Protein AF-A0A959NEX1-F1 (afdb_monomer_lite)

Structure (mmCIF, N/CA/C/O backbone):
data_AF-A0A959NEX1-F1
#
_entry.id   AF-A0A959NEX1-F1
#
loop_
_atom_site.group_PDB
_atom_site.id
_atom_site.type_symbol
_atom_site.label_atom_id
_atom_site.label_alt_id
_atom_site.label_comp_id
_atom_site.label_asym_id
_atom_site.label_entity_id
_atom_site.label_seq_id
_atom_site.pdbx_PDB_ins_code
_atom_site.Cartn_x
_atom_site.Cartn_y
_atom_site.Cartn_z
_atom_site.occupancy
_atom_site.B_iso_or_equiv
_atom_site.auth_seq_id
_atom_site.auth_comp_id
_atom_site.auth_asym_id
_atom_site.auth_atom_id
_atom_site.pdbx_PDB_model_num
ATOM 1 N N . GLU A 1 1 ? -18.868 12.722 51.055 1.00 55.66 1 GLU A N 1
ATOM 2 C CA . GLU A 1 1 ? -17.800 11.868 50.500 1.00 55.66 1 GLU A CA 1
ATOM 3 C C . GLU A 1 1 ? -16.482 12.607 50.651 1.00 55.66 1 GLU A C 1
ATOM 5 O O . GLU A 1 1 ? -16.487 13.830 50.540 1.00 55.66 1 GLU A O 1
ATOM 10 N N . SER A 1 2 ? -15.390 11.915 50.984 1.00 73.31 2 SER A N 1
ATOM 11 C CA . SER A 1 2 ? -14.055 12.523 50.929 1.00 73.31 2 SER A CA 1
ATOM 12 C C . SER A 1 2 ? -13.613 12.594 49.467 1.00 73.31 2 SER A C 1
ATOM 14 O O . SER A 1 2 ? -13.790 11.621 48.736 1.00 73.31 2 SER A O 1
ATOM 16 N N . TYR A 1 3 ? -13.018 13.710 49.037 1.00 69.75 3 TYR A N 1
ATOM 17 C CA . TYR A 1 3 ? -12.514 13.888 47.666 1.00 69.75 3 TYR A CA 1
ATOM 18 C C . TYR A 1 3 ? -11.642 12.702 47.207 1.00 69.75 3 TYR A C 1
ATOM 20 O O . TYR A 1 3 ? -11.773 12.233 46.082 1.00 69.75 3 TYR A O 1
ATOM 28 N N . GLY A 1 4 ? -10.835 12.131 48.110 1.00 74.62 4 GLY A N 1
ATOM 29 C CA . GLY A 1 4 ? -9.972 10.989 47.797 1.00 74.62 4 GLY A CA 1
ATOM 30 C C . GLY A 1 4 ? -10.699 9.659 47.542 1.00 74.62 4 GLY A C 1
ATOM 31 O O . GLY A 1 4 ? -10.156 8.797 46.856 1.00 74.62 4 GLY A O 1
ATOM 32 N N . GLU A 1 5 ? -11.911 9.461 48.068 1.00 74.75 5 GLU A N 1
ATOM 33 C CA . GLU A 1 5 ? -12.728 8.275 47.753 1.00 74.75 5 GLU A CA 1
ATOM 34 C C . GLU A 1 5 ? -13.391 8.411 46.381 1.00 74.75 5 GLU A C 1
ATOM 36 O O . GLU A 1 5 ? -13.446 7.444 45.624 1.00 74.75 5 GLU A O 1
ATOM 41 N N . PHE A 1 6 ? -13.819 9.628 46.041 1.00 72.19 6 PHE A N 1
ATOM 42 C CA . PHE A 1 6 ? -14.405 9.952 44.745 1.00 72.19 6 PHE A CA 1
ATOM 43 C C . PHE A 1 6 ? -13.396 9.754 43.603 1.00 72.19 6 PHE A C 1
ATOM 45 O O . PHE A 1 6 ? -13.701 9.064 42.632 1.00 72.19 6 PHE A O 1
ATOM 52 N N . THR A 1 7 ? -12.157 10.242 43.752 1.00 74.31 7 THR A N 1
ATOM 53 C CA . THR A 1 7 ? -11.102 10.043 42.740 1.00 74.31 7 THR A CA 1
ATOM 54 C C . THR A 1 7 ? -10.813 8.559 42.493 1.00 74.31 7 THR A C 1
ATOM 56 O O . THR A 1 7 ? -10.714 8.125 41.351 1.00 74.31 7 THR A O 1
ATOM 59 N N . LYS A 1 8 ? -10.786 7.735 43.551 1.00 79.88 8 LYS A N 1
ATOM 60 C CA . LYS A 1 8 ? -10.562 6.283 43.426 1.00 79.88 8 LYS A CA 1
ATOM 61 C C . LYS A 1 8 ? -11.661 5.546 42.662 1.00 79.88 8 LYS A C 1
ATOM 63 O O . LYS A 1 8 ? -11.395 4.452 42.164 1.00 79.88 8 LYS A O 1
ATOM 68 N N . LEU A 1 9 ? -12.885 6.076 42.643 1.00 76.50 9 LEU A N 1
ATOM 69 C CA . LEU A 1 9 ? -14.003 5.511 41.885 1.00 76.50 9 LEU A CA 1
ATOM 70 C C . LEU A 1 9 ? -13.955 5.929 40.414 1.00 76.50 9 LEU A C 1
ATOM 72 O O . LEU A 1 9 ? -14.324 5.129 39.557 1.00 76.50 9 LEU A O 1
ATOM 76 N N . ILE A 1 10 ? -13.472 7.137 40.123 1.00 77.50 10 ILE A N 1
ATOM 77 C CA . ILE A 1 10 ? -13.267 7.616 38.749 1.00 77.50 10 ILE A CA 1
ATOM 78 C C . ILE A 1 10 ? -12.149 6.834 38.055 1.00 77.50 10 ILE A C 1
ATOM 80 O O . ILE A 1 10 ? -12.314 6.438 36.911 1.00 77.50 10 ILE A O 1
ATOM 84 N N . ASP A 1 11 ? -11.062 6.514 38.757 1.00 80.31 11 ASP A N 1
ATOM 85 C CA . ASP A 1 11 ? -9.922 5.792 38.166 1.00 80.31 11 ASP A CA 1
ATOM 86 C C . ASP A 1 11 ? -10.193 4.293 37.895 1.00 80.31 11 ASP A C 1
ATOM 88 O O . ASP A 1 11 ? -9.291 3.539 37.514 1.00 80.31 11 ASP A O 1
ATOM 92 N N . LYS A 1 12 ? -11.415 3.801 38.130 1.00 81.81 12 LYS A N 1
ATOM 9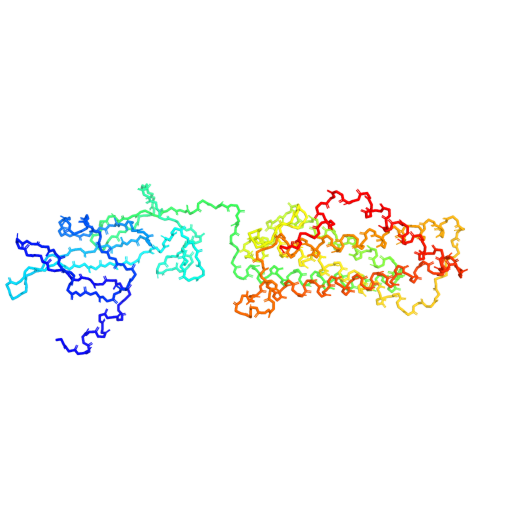3 C CA . LYS A 1 12 ? -11.771 2.405 37.848 1.00 81.81 12 LYS A CA 1
ATOM 94 C C . LYS A 1 12 ? -12.068 2.220 36.366 1.00 81.81 12 LYS A C 1
ATOM 96 O O . LYS A 1 12 ? -12.862 2.941 35.789 1.00 81.81 12 LYS A O 1
ATOM 101 N N . SER A 1 13 ? -11.538 1.146 35.788 1.00 80.19 13 SER A N 1
ATOM 102 C CA . SER A 1 13 ? -11.767 0.743 34.392 1.00 80.19 13 SER A CA 1
ATOM 103 C C . SER A 1 13 ? -13.167 0.173 34.102 1.00 80.19 13 SER A C 1
ATOM 105 O O . SER A 1 13 ? -13.370 -0.499 33.091 1.00 80.19 13 SER A O 1
ATOM 107 N N . PHE A 1 14 ? -14.130 0.372 35.004 1.00 85.69 14 PHE A N 1
ATOM 108 C CA . PHE A 1 14 ? -15.502 -0.099 34.859 1.00 85.69 14 PHE A CA 1
ATOM 109 C C . PHE A 1 14 ? -16.487 0.984 35.293 1.00 85.69 14 PHE A C 1
ATOM 111 O O . PHE A 1 14 ? -16.237 1.733 36.240 1.00 85.69 14 PHE A O 1
ATOM 118 N N . GLY A 1 15 ? -17.642 1.010 34.629 1.00 88.12 15 GLY A N 1
ATOM 119 C CA . GLY A 1 15 ? -18.721 1.929 34.955 1.00 88.12 15 GLY A CA 1
ATOM 120 C C . GLY A 1 15 ? -19.392 1.527 36.264 1.00 88.12 15 GLY A C 1
ATOM 121 O O . GLY A 1 15 ? -19.835 0.393 36.420 1.00 88.12 15 GLY A O 1
ATOM 122 N N . PHE A 1 16 ? -19.488 2.445 37.210 1.00 89.94 16 PHE A N 1
ATOM 123 C CA . PHE A 1 16 ? -20.186 2.289 38.472 1.00 89.94 16 PHE A CA 1
ATOM 124 C C . PHE A 1 16 ? -21.324 3.298 38.545 1.00 89.94 16 PHE A C 1
ATOM 126 O O . PHE A 1 16 ? -21.094 4.503 38.462 1.00 89.94 16 PHE A O 1
ATOM 133 N N . ILE A 1 17 ? -22.554 2.801 38.678 1.00 90.56 17 ILE A N 1
ATOM 134 C CA . ILE A 1 17 ? -23.763 3.621 38.572 1.00 90.56 17 ILE A CA 1
ATOM 135 C C . ILE A 1 17 ? -24.701 3.305 39.734 1.00 90.56 17 ILE A C 1
ATOM 137 O O . ILE A 1 17 ? -24.972 2.138 40.027 1.00 90.56 17 ILE A O 1
ATOM 141 N N . LEU A 1 18 ? -25.213 4.350 40.386 1.00 89.88 18 LEU A N 1
ATOM 142 C CA . LEU A 1 18 ? -26.178 4.246 41.478 1.00 89.88 18 LEU A CA 1
ATOM 143 C C . LEU A 1 18 ? -27.509 4.870 41.075 1.00 89.88 18 LEU A C 1
ATOM 145 O O . LEU A 1 18 ? -27.556 6.002 40.599 1.00 89.88 18 LEU A O 1
ATOM 149 N N . TYR A 1 19 ? -28.595 4.161 41.355 1.00 89.50 19 TYR A N 1
ATOM 150 C CA . TYR A 1 19 ? -29.962 4.641 41.193 1.00 89.50 19 TYR A CA 1
ATOM 151 C C . TYR A 1 19 ? -30.701 4.653 42.527 1.00 89.50 19 TYR A C 1
ATOM 153 O O . TYR A 1 19 ? -30.506 3.774 43.373 1.00 89.50 19 TYR A O 1
ATOM 161 N N . SER A 1 20 ? -31.610 5.612 42.692 1.00 89.12 20 SER A N 1
ATOM 162 C CA . SER A 1 20 ? -32.661 5.508 43.697 1.00 89.12 20 SER A CA 1
ATOM 163 C C . SER A 1 20 ? -33.639 4.398 43.304 1.00 89.12 20 SER A C 1
ATOM 165 O O . SER A 1 20 ? -33.951 4.205 42.129 1.00 89.12 20 SER A O 1
ATOM 167 N N . ASN A 1 21 ? -34.130 3.654 44.294 1.00 85.50 21 ASN A N 1
ATOM 168 C CA . ASN A 1 21 ? -35.160 2.638 44.088 1.00 85.50 21 ASN A CA 1
ATOM 169 C C . ASN A 1 21 ? -36.315 2.845 45.076 1.00 85.50 21 ASN A C 1
ATOM 171 O O . ASN A 1 21 ? -36.471 2.049 46.008 1.00 85.50 21 ASN A O 1
ATOM 175 N N . PRO A 1 22 ? -37.063 3.956 44.942 1.00 79.50 22 PRO A N 1
ATOM 176 C CA . PRO A 1 22 ? -38.197 4.233 45.811 1.00 79.50 22 PRO A CA 1
ATOM 177 C C . PRO A 1 22 ? -39.314 3.199 45.593 1.00 79.50 22 PRO A C 1
ATOM 179 O O . PRO A 1 22 ? -39.421 2.604 44.524 1.00 79.50 22 PRO A O 1
ATOM 182 N N . GLU A 1 23 ? -40.150 2.977 46.612 1.00 72.12 23 GLU A N 1
ATOM 183 C CA . GLU A 1 23 ? -41.327 2.096 46.490 1.00 72.12 23 GLU A CA 1
ATOM 184 C C . GLU A 1 23 ? -42.405 2.690 45.573 1.00 72.12 23 GLU A C 1
ATOM 186 O O . GLU A 1 23 ? -43.155 1.947 44.946 1.00 72.12 23 GLU A O 1
ATOM 191 N N . PHE A 1 24 ? -42.436 4.021 45.457 1.00 61.16 24 PHE A N 1
ATOM 192 C CA . PHE A 1 24 ? -43.332 4.776 44.590 1.00 61.16 24 PHE A CA 1
ATOM 193 C C . PHE A 1 24 ? -42.554 5.903 43.896 1.00 61.16 24 PHE A C 1
ATOM 195 O O . PHE A 1 24 ? -41.818 6.639 44.556 1.00 61.16 24 PHE A O 1
ATOM 202 N N . GLY A 1 25 ? -42.731 6.045 42.580 1.00 70.19 25 GLY A N 1
ATOM 203 C CA . GLY A 1 25 ? -42.088 7.075 41.754 1.00 70.19 25 GLY A CA 1
ATOM 204 C C . GLY A 1 25 ? -40.950 6.562 40.867 1.00 70.19 25 GLY A C 1
ATOM 205 O O . GLY A 1 25 ? -40.607 5.378 40.878 1.00 70.19 25 GLY A O 1
ATOM 206 N N . ASP A 1 26 ? -40.376 7.476 40.086 1.00 75.94 26 ASP A N 1
ATOM 207 C CA . ASP A 1 26 ? -39.331 7.159 39.115 1.00 75.94 26 ASP A CA 1
ATOM 208 C C . ASP A 1 26 ? -37.960 6.938 39.765 1.00 75.94 26 ASP A C 1
ATOM 210 O O . ASP A 1 26 ? -37.603 7.508 40.803 1.00 75.94 26 ASP A O 1
ATOM 214 N N . ARG A 1 27 ? -37.166 6.077 39.123 1.00 84.12 27 ARG A N 1
ATOM 215 C CA . ARG A 1 27 ? -35.786 5.793 39.523 1.00 84.12 27 ARG A CA 1
ATOM 216 C C . ARG A 1 27 ? -34.873 6.872 38.971 1.00 84.12 27 ARG A C 1
ATOM 218 O O . ARG A 1 27 ? -34.712 6.991 37.760 1.00 84.12 27 ARG A O 1
ATOM 225 N N . ASN A 1 28 ? -34.210 7.592 39.863 1.00 85.44 28 ASN A N 1
ATOM 226 C CA . ASN A 1 28 ? -33.294 8.663 39.498 1.00 85.44 28 ASN A CA 1
ATOM 227 C C . ASN A 1 28 ? -31.853 8.178 39.619 1.00 85.44 28 ASN A C 1
ATOM 229 O O . ASN A 1 28 ? -31.488 7.542 40.610 1.00 85.44 28 ASN A O 1
ATOM 233 N N . MET A 1 29 ? -31.029 8.489 38.619 1.00 87.69 29 MET A N 1
ATOM 234 C CA . MET A 1 29 ? -29.593 8.236 38.681 1.00 87.69 29 MET A CA 1
ATOM 235 C C . MET A 1 29 ? -28.968 9.213 39.681 1.00 87.69 29 MET A C 1
ATOM 237 O O . MET A 1 29 ? -29.096 10.426 39.542 1.00 87.69 29 MET A O 1
ATOM 241 N N . LEU A 1 30 ? -28.332 8.673 40.715 1.00 87.94 30 LEU A N 1
ATOM 242 C CA . LEU A 1 30 ? -27.718 9.443 41.795 1.00 87.94 30 LEU A CA 1
ATOM 243 C C . LEU A 1 30 ? -26.218 9.642 41.575 1.00 87.94 30 LEU A C 1
ATOM 245 O O . LEU A 1 30 ? -25.667 10.635 42.038 1.00 87.94 30 LEU A O 1
ATOM 249 N N . PHE A 1 31 ? -25.563 8.689 40.909 1.00 87.25 31 PHE A N 1
ATOM 250 C CA . PHE A 1 31 ? -24.121 8.705 40.680 1.00 87.25 31 PHE A CA 1
ATOM 251 C C . PHE A 1 31 ? -23.754 7.895 39.437 1.00 87.25 31 PHE A C 1
ATOM 253 O O . PHE A 1 31 ? -24.354 6.846 39.192 1.00 87.25 31 PHE A O 1
ATOM 260 N N . TRP A 1 32 ? -22.732 8.350 38.715 1.00 89.50 32 TRP A N 1
ATOM 261 C CA . TRP A 1 32 ? -22.032 7.619 37.662 1.00 89.50 32 TRP A CA 1
ATOM 262 C C . TRP A 1 32 ? -20.575 8.102 37.594 1.00 89.50 32 TRP A C 1
ATOM 264 O O . TRP A 1 32 ? -20.311 9.283 37.818 1.00 89.50 32 TRP A O 1
ATOM 274 N N . ASN A 1 33 ? -19.630 7.210 37.291 1.00 88.00 33 ASN A N 1
ATOM 275 C CA . ASN A 1 33 ? -18.215 7.561 37.069 1.00 88.00 33 ASN A CA 1
ATOM 276 C C . ASN A 1 33 ? -17.809 7.582 35.582 1.00 88.00 33 ASN A C 1
ATOM 278 O O . ASN A 1 33 ? -16.723 8.051 35.266 1.00 88.00 33 ASN A O 1
ATOM 282 N N . GLU A 1 34 ? -18.661 7.082 34.685 1.00 82.31 34 GLU A N 1
ATOM 283 C CA . GLU A 1 34 ? -18.338 6.841 33.277 1.00 82.31 34 GLU A CA 1
ATOM 284 C C . GLU A 1 34 ? -19.393 7.491 32.372 1.00 82.31 34 GLU A C 1
ATOM 286 O O . GLU A 1 34 ? -20.589 7.417 32.658 1.00 82.31 34 GLU A O 1
ATOM 291 N N . GLN A 1 35 ? -18.970 8.112 31.265 1.00 79.56 35 GLN A N 1
ATOM 292 C CA . GLN A 1 35 ? -19.876 8.863 30.379 1.00 79.56 35 GLN A CA 1
ATOM 293 C C . GLN A 1 35 ? -20.466 8.028 29.234 1.00 79.56 35 GLN A C 1
ATOM 295 O O . GLN A 1 35 ? -21.427 8.448 28.592 1.00 79.56 35 GLN A O 1
ATOM 300 N N . ILE A 1 36 ? -19.867 6.876 28.932 1.00 77.81 36 ILE A N 1
ATOM 301 C CA . ILE A 1 36 ? -20.171 6.125 27.709 1.00 77.81 36 ILE A CA 1
ATOM 302 C C . ILE A 1 36 ? -21.254 5.065 27.894 1.00 77.81 36 ILE A C 1
ATOM 304 O O . ILE A 1 36 ? -21.684 4.488 26.902 1.00 77.81 36 ILE A O 1
ATOM 308 N N . ILE A 1 37 ? -21.705 4.781 29.121 1.00 82.69 37 ILE A N 1
ATOM 309 C CA . ILE A 1 37 ? -22.596 3.650 29.392 1.00 82.69 37 ILE A CA 1
ATOM 310 C C . ILE A 1 37 ? -23.736 3.999 30.349 1.00 82.69 37 ILE A C 1
ATOM 312 O O . ILE A 1 37 ? -23.537 4.660 31.364 1.00 82.69 37 ILE A O 1
ATOM 316 N N . THR A 1 38 ? -24.933 3.488 30.061 1.00 85.00 38 THR A N 1
ATOM 317 C CA . THR A 1 38 ? -26.100 3.589 30.943 1.00 85.00 38 THR A CA 1
ATOM 318 C C . THR A 1 38 ? -26.867 2.260 30.984 1.00 85.00 38 THR A C 1
ATOM 320 O O . THR A 1 38 ? -27.002 1.597 29.950 1.00 85.00 38 THR A O 1
ATOM 323 N N . PRO A 1 39 ? -27.361 1.813 32.157 1.00 85.12 39 PRO A N 1
ATOM 324 C CA . PRO A 1 39 ? -28.169 0.604 32.251 1.00 85.12 39 PRO A CA 1
ATOM 325 C C . PRO A 1 39 ? -29.503 0.800 31.530 1.00 85.12 39 PRO A C 1
ATOM 327 O O . PRO A 1 39 ? -30.165 1.824 31.690 1.00 85.12 39 PRO A O 1
ATOM 330 N N . THR A 1 40 ? -29.925 -0.200 30.760 1.00 85.62 40 THR A N 1
ATOM 331 C CA . THR A 1 40 ? -31.236 -0.193 30.103 1.00 85.62 40 THR A CA 1
ATOM 332 C C . THR A 1 40 ? -32.365 -0.383 31.116 1.00 85.62 40 THR A C 1
ATOM 334 O O . THR A 1 40 ? -32.169 -0.943 32.197 1.00 85.62 40 THR A O 1
ATOM 337 N N . ASN A 1 41 ? -33.587 0.006 30.744 1.00 84.31 41 ASN A N 1
ATOM 338 C CA . ASN A 1 41 ? -34.774 -0.206 31.583 1.00 84.31 41 ASN A CA 1
ATOM 339 C C . ASN A 1 41 ? -34.977 -1.686 31.959 1.00 84.31 41 ASN A C 1
ATOM 341 O O . ASN A 1 41 ? -35.413 -1.995 33.067 1.00 84.31 41 ASN A O 1
ATOM 345 N N . GLU A 1 42 ? -34.582 -2.610 31.080 1.00 85.12 42 GLU A N 1
ATOM 346 C CA . GLU A 1 42 ? -34.582 -4.047 31.366 1.00 85.12 42 GLU A CA 1
ATOM 347 C C . GLU A 1 42 ? -33.619 -4.406 32.508 1.00 85.12 42 GLU A C 1
ATOM 349 O O . GLU A 1 42 ? -33.999 -5.111 33.441 1.00 85.12 42 GLU A O 1
ATOM 354 N N . LEU A 1 43 ? -32.389 -3.876 32.485 1.00 85.38 43 LEU A N 1
ATOM 355 C CA . LEU A 1 43 ? -31.391 -4.082 33.543 1.00 85.38 43 LEU A CA 1
ATOM 356 C C . LEU A 1 43 ? -31.808 -3.462 34.880 1.00 85.38 43 LEU A C 1
ATOM 358 O O . LEU A 1 43 ? -31.455 -3.962 35.950 1.00 85.38 43 LEU A O 1
ATOM 362 N N . LEU A 1 44 ? -32.594 -2.391 34.842 1.00 85.19 44 LEU A N 1
ATOM 363 C CA . LEU A 1 44 ? -33.185 -1.827 36.046 1.00 85.19 44 LEU A CA 1
ATOM 364 C C . LEU A 1 44 ? -34.186 -2.823 36.677 1.00 85.19 44 LEU A C 1
ATOM 366 O O . LEU A 1 44 ? -34.234 -2.953 37.908 1.00 85.19 44 LEU A O 1
ATOM 370 N N . ALA A 1 45 ? -34.965 -3.542 35.867 1.00 84.31 45 ALA A N 1
ATOM 371 C CA . ALA A 1 45 ? -36.056 -4.413 36.314 1.00 84.31 45 ALA A CA 1
ATOM 372 C C . ALA A 1 45 ? -35.644 -5.838 36.740 1.00 84.31 45 ALA A C 1
ATOM 374 O O . ALA A 1 45 ? -36.386 -6.468 37.494 1.00 84.31 45 ALA A O 1
ATOM 375 N N . VAL A 1 46 ? -34.492 -6.354 36.291 1.00 87.31 46 VAL A N 1
ATOM 376 C CA . VAL A 1 46 ? -34.023 -7.710 36.660 1.00 87.31 46 VAL A CA 1
ATOM 377 C C . VAL A 1 46 ? -33.749 -7.856 38.163 1.00 87.31 46 VAL A C 1
ATOM 379 O O . VAL A 1 46 ? -33.747 -6.876 38.895 1.00 87.31 46 VAL A O 1
ATOM 382 N N . LYS A 1 47 ? -33.546 -9.085 38.651 1.00 89.12 47 LYS A N 1
ATOM 383 C CA . LYS A 1 47 ? -33.156 -9.350 40.049 1.00 89.12 47 LYS A CA 1
ATOM 384 C C . LYS A 1 47 ? -31.666 -9.063 40.270 1.00 89.12 47 LYS A C 1
ATOM 386 O O . LYS A 1 47 ? -30.930 -8.768 39.336 1.00 89.12 47 LYS A O 1
ATOM 391 N N . ASP A 1 48 ? -31.227 -9.110 41.523 1.00 90.25 48 ASP A N 1
ATOM 392 C CA . ASP A 1 48 ? -29.800 -9.033 41.840 1.00 90.25 48 ASP A CA 1
ATOM 393 C C . ASP A 1 48 ? -29.064 -10.236 41.253 1.00 90.25 48 ASP A C 1
ATOM 395 O O . ASP A 1 48 ? -29.552 -11.366 41.320 1.00 90.25 48 ASP A O 1
ATOM 399 N N . GLY A 1 49 ? -27.896 -9.981 40.669 1.00 88.31 49 GLY A N 1
ATOM 400 C CA . GLY A 1 49 ? -27.142 -11.007 39.972 1.00 88.31 49 GLY A CA 1
ATOM 401 C C . GLY A 1 49 ? -26.104 -10.463 39.002 1.00 88.31 49 GLY A C 1
ATOM 402 O O . GLY A 1 49 ? -25.845 -9.260 38.919 1.00 88.31 49 GLY A O 1
ATOM 403 N N . GLU A 1 50 ? -25.516 -11.405 38.278 1.00 90.38 50 GLU A N 1
ATOM 404 C CA . GLU A 1 50 ? -24.471 -11.204 37.285 1.00 90.38 50 GLU A CA 1
ATOM 405 C C . GLU A 1 50 ? -25.052 -11.484 35.895 1.00 90.38 50 GLU A C 1
ATOM 407 O O . GLU A 1 50 ? -25.701 -12.507 35.672 1.00 90.38 50 GLU A O 1
ATOM 412 N N . TYR A 1 51 ? -24.847 -10.566 34.956 1.00 89.19 51 TYR A N 1
ATOM 413 C CA . TYR A 1 51 ? -25.467 -10.604 33.639 1.00 89.19 51 TYR A CA 1
ATOM 414 C C . TYR A 1 51 ? -24.454 -10.276 32.553 1.00 89.19 51 TYR A C 1
ATOM 416 O O . TYR A 1 51 ? -23.669 -9.345 32.677 1.00 89.19 51 TYR A O 1
ATOM 424 N N . PHE A 1 52 ? -24.521 -10.996 31.439 1.00 89.62 52 PHE A N 1
ATOM 425 C CA . PHE A 1 52 ? -23.828 -10.622 30.213 1.00 89.62 52 PHE A CA 1
ATOM 426 C C . PHE A 1 52 ? -24.832 -9.981 29.250 1.00 89.62 52 PHE A C 1
ATOM 428 O O . PHE A 1 52 ? -25.896 -10.558 28.987 1.00 89.62 52 PHE A O 1
ATOM 435 N N . ARG A 1 53 ? -24.557 -8.757 28.786 1.00 89.44 53 ARG A N 1
ATOM 436 C CA . ARG A 1 53 ? -25.484 -7.981 27.950 1.00 89.44 53 ARG A CA 1
ATOM 437 C C . ARG A 1 53 ? -24.777 -7.242 26.829 1.00 89.44 53 ARG A C 1
ATOM 439 O O . ARG A 1 53 ? -23.698 -6.685 27.013 1.00 89.44 53 ARG A O 1
ATOM 446 N N . LYS A 1 54 ? -25.451 -7.201 25.682 1.00 88.62 54 LYS A N 1
ATOM 447 C CA . LYS A 1 54 ? -25.105 -6.348 24.551 1.00 88.62 54 LYS A CA 1
ATOM 448 C C . LYS A 1 54 ? -25.841 -5.021 24.683 1.00 88.62 54 LYS A C 1
ATOM 450 O O . LYS A 1 54 ? -27.064 -5.014 24.792 1.00 88.62 54 LYS A O 1
ATOM 455 N N . LEU A 1 55 ? -25.099 -3.927 24.658 1.00 88.31 55 LEU A N 1
ATOM 456 C CA . LEU A 1 55 ? -25.612 -2.564 24.569 1.00 88.31 55 LEU A CA 1
ATOM 457 C C . LEU A 1 55 ? -25.275 -1.974 23.191 1.00 88.31 55 LEU A C 1
ATOM 459 O O . LEU A 1 55 ? -24.652 -2.628 22.354 1.00 88.31 55 LEU A O 1
ATOM 463 N N . SER A 1 56 ? -25.702 -0.736 22.940 1.00 84.81 56 SER A N 1
ATOM 464 C CA . SER A 1 56 ? -25.492 -0.036 21.662 1.00 84.81 56 SER A CA 1
ATOM 465 C C . SER A 1 56 ? -24.019 0.225 21.327 1.00 84.81 56 SER A C 1
ATOM 467 O O . SER A 1 56 ? -23.682 0.416 20.161 1.00 84.81 56 SER A O 1
ATOM 469 N N . ASN A 1 57 ? -23.158 0.239 22.340 1.00 86.88 57 ASN A N 1
ATOM 470 C CA . ASN A 1 57 ? -21.735 0.552 22.254 1.00 86.88 57 ASN A CA 1
ATOM 471 C C . ASN A 1 57 ? -20.815 -0.646 22.536 1.00 86.88 57 ASN A C 1
ATOM 473 O O . ASN A 1 57 ? -19.595 -0.505 22.454 1.00 86.88 57 ASN A O 1
ATOM 477 N N . GLY A 1 58 ? -21.355 -1.824 22.863 1.00 89.75 58 GLY A N 1
ATOM 478 C CA . GLY A 1 58 ? -20.523 -2.996 23.118 1.00 89.75 58 GLY A CA 1
ATOM 479 C C . GLY A 1 58 ? -21.147 -4.072 23.994 1.00 89.75 58 GLY A C 1
ATOM 480 O O . GLY A 1 58 ? -22.333 -4.050 24.323 1.00 89.75 58 GLY A O 1
ATOM 481 N N . TRP A 1 59 ? -20.315 -5.035 24.369 1.00 91.12 59 TRP A N 1
ATOM 482 C CA . TRP A 1 59 ? -20.630 -6.125 25.280 1.00 91.12 59 TRP A CA 1
ATOM 483 C C . TRP A 1 59 ? -20.121 -5.831 26.683 1.00 91.12 59 TRP A C 1
ATOM 485 O O . TRP A 1 59 ? -18.958 -5.470 26.876 1.00 91.12 59 TRP A O 1
ATOM 495 N N . TYR A 1 60 ? -20.988 -6.062 27.664 1.00 91.38 60 TYR A N 1
ATOM 496 C CA . TYR A 1 60 ? -20.735 -5.743 29.059 1.00 91.38 60 TYR A CA 1
ATOM 497 C C . TYR A 1 60 ? -21.052 -6.909 29.973 1.00 91.38 60 TYR A C 1
ATOM 499 O O . TYR A 1 60 ? -22.048 -7.621 29.810 1.00 91.38 60 TYR A O 1
ATOM 507 N N . TYR A 1 61 ? -20.209 -7.040 30.988 1.00 91.62 61 TYR A N 1
ATOM 508 C CA . TYR A 1 61 ? -20.492 -7.831 32.164 1.00 91.62 61 TYR A CA 1
ATOM 509 C C . TYR A 1 61 ? -21.044 -6.925 33.264 1.00 91.62 61 TYR A C 1
ATOM 511 O O . TYR A 1 61 ? -20.395 -5.973 33.689 1.00 91.62 61 TYR A O 1
ATOM 519 N N . VAL A 1 62 ? -22.273 -7.198 33.684 1.00 91.94 62 VAL A N 1
ATOM 520 C CA . VAL A 1 62 ? -23.077 -6.342 34.550 1.00 91.94 62 VAL A CA 1
ATOM 521 C C . VAL A 1 62 ? -23.328 -7.043 35.871 1.00 91.94 62 VAL A C 1
ATOM 523 O O . VAL A 1 62 ? -23.910 -8.124 35.903 1.00 91.94 62 VAL A O 1
ATOM 526 N N . ILE A 1 63 ? -22.952 -6.401 36.969 1.00 91.69 63 ILE A N 1
ATOM 527 C CA . ILE A 1 63 ? -23.265 -6.852 38.323 1.00 91.69 63 ILE A CA 1
ATOM 528 C C . ILE A 1 63 ? -24.290 -5.888 38.903 1.00 91.69 63 ILE A C 1
ATOM 530 O O . ILE A 1 63 ? -24.010 -4.697 39.041 1.00 91.69 63 ILE A O 1
ATOM 534 N N . ARG A 1 64 ? -25.467 -6.404 39.260 1.00 92.31 64 ARG A N 1
ATOM 535 C CA . ARG A 1 64 ? -26.544 -5.638 39.894 1.00 92.31 64 ARG A CA 1
ATOM 536 C C . ARG A 1 64 ? -26.695 -6.049 41.350 1.00 92.31 64 ARG A C 1
ATOM 538 O O . ARG A 1 64 ? -26.850 -7.235 41.645 1.00 92.31 64 ARG A O 1
ATOM 545 N N . LYS A 1 65 ? -26.722 -5.062 42.247 1.00 92.06 65 LYS A N 1
ATOM 546 C CA . LYS A 1 65 ? -27.026 -5.258 43.668 1.00 92.06 65 LYS A CA 1
ATOM 547 C C . LYS A 1 65 ? -28.022 -4.232 44.181 1.00 92.06 65 LYS A C 1
ATOM 549 O O . LYS A 1 65 ? -27.888 -3.037 43.925 1.00 92.06 65 LYS A O 1
ATOM 554 N N . SER A 1 66 ? -28.974 -4.698 44.972 1.00 90.56 66 SER A N 1
ATOM 555 C CA . SER A 1 66 ? -29.885 -3.870 45.743 1.00 90.56 66 SER A CA 1
ATOM 556 C C . SER A 1 66 ? -29.259 -3.594 47.106 1.00 90.56 66 SER A C 1
ATOM 558 O O . SER A 1 66 ? -28.835 -4.506 47.814 1.00 90.56 66 SER A O 1
ATOM 560 N N . LEU A 1 67 ? -29.170 -2.321 47.470 1.00 89.25 67 LEU A N 1
ATOM 561 C CA . LEU A 1 67 ? -28.549 -1.861 48.706 1.00 89.25 67 LEU A CA 1
ATOM 562 C C . LEU A 1 67 ? -29.574 -1.092 49.539 1.00 89.25 67 LEU A C 1
ATOM 564 O O . LEU A 1 67 ? -30.425 -0.386 49.000 1.00 89.25 67 LEU A O 1
ATOM 568 N N . VAL A 1 68 ? -29.470 -1.189 50.862 1.00 86.88 68 VAL A N 1
ATOM 569 C CA . VAL A 1 68 ? -30.251 -0.361 51.789 1.00 86.88 68 VAL A CA 1
ATOM 570 C C . VAL A 1 68 ? -29.273 0.414 52.658 1.00 86.88 68 VAL A C 1
ATOM 572 O O . VAL A 1 68 ? -28.580 -0.167 53.487 1.00 86.88 68 VAL A O 1
ATOM 575 N N . ILE A 1 69 ? -29.195 1.728 52.454 1.00 82.50 69 ILE A N 1
ATOM 576 C CA . ILE A 1 69 ? -28.276 2.610 53.184 1.00 82.50 69 ILE A CA 1
ATOM 577 C C . ILE A 1 69 ? -29.095 3.713 53.843 1.00 82.50 69 ILE A C 1
ATOM 579 O O . ILE A 1 69 ? -29.799 4.450 53.158 1.00 82.50 69 ILE A O 1
ATOM 583 N N . LYS A 1 70 ? -29.003 3.844 55.175 1.00 79.94 70 LYS A N 1
ATOM 584 C CA . LYS A 1 70 ? -29.725 4.873 55.955 1.00 79.94 70 LYS A CA 1
ATOM 585 C C . LYS A 1 70 ? -31.223 4.944 55.592 1.00 79.94 70 LYS A C 1
ATOM 587 O O . LYS A 1 70 ? -31.741 6.020 55.316 1.00 79.94 70 LYS A O 1
ATOM 592 N N . GLN A 1 71 ? -31.886 3.783 55.533 1.00 78.19 71 GLN A N 1
ATOM 593 C CA . GLN A 1 71 ? -33.303 3.612 55.153 1.00 78.19 71 GLN A CA 1
ATOM 594 C C . GLN A 1 71 ? -33.661 3.979 53.696 1.00 78.19 71 GLN A C 1
ATOM 596 O O . GLN A 1 71 ? -34.823 3.882 53.311 1.00 78.19 71 GLN A O 1
ATOM 601 N N . LYS A 1 72 ? -32.687 4.326 52.846 1.00 82.06 72 LYS A N 1
ATOM 602 C CA . LYS A 1 72 ? -32.894 4.508 51.403 1.00 82.06 72 LYS A CA 1
ATOM 603 C C . LYS A 1 72 ? -32.553 3.225 50.651 1.00 82.06 72 LYS A C 1
ATOM 605 O O . LYS A 1 72 ? -31.464 2.675 50.817 1.00 82.06 72 LYS A O 1
ATOM 610 N N . LYS A 1 73 ? -33.478 2.771 49.803 1.00 87.88 73 LYS A N 1
ATOM 611 C CA . LYS A 1 73 ? -33.264 1.673 48.853 1.00 87.88 73 LYS A CA 1
ATOM 612 C C . LYS A 1 73 ? -32.537 2.210 47.619 1.00 87.88 73 LYS A C 1
ATOM 614 O O . LYS A 1 73 ? -32.985 3.170 46.991 1.00 87.88 73 LYS A O 1
ATOM 619 N N . LEU A 1 74 ? -31.413 1.590 47.290 1.00 90.06 74 LEU A N 1
ATOM 620 C CA . LEU A 1 74 ? -30.538 1.952 46.182 1.00 90.06 74 LEU A CA 1
ATOM 621 C C . LEU A 1 74 ? -30.319 0.738 45.283 1.00 90.06 74 LEU A C 1
ATOM 623 O O . LEU A 1 74 ? -30.338 -0.404 45.742 1.00 90.06 74 LEU A O 1
ATOM 627 N N . LEU A 1 75 ? -30.075 0.996 44.006 1.00 89.88 75 LEU A N 1
ATOM 628 C CA . LEU A 1 75 ? -29.618 -0.001 43.046 1.00 89.88 75 LEU A CA 1
ATOM 629 C C . LEU A 1 75 ? -28.221 0.380 42.587 1.00 89.88 75 LEU A C 1
ATOM 631 O O . LEU A 1 75 ? -28.015 1.485 42.093 1.00 89.88 75 LEU A O 1
ATOM 635 N N . ALA A 1 76 ? -27.278 -0.537 42.757 1.00 91.00 76 ALA A N 1
ATOM 636 C CA . ALA A 1 76 ? -25.906 -0.386 42.315 1.00 91.00 76 ALA A CA 1
ATOM 637 C C . ALA A 1 76 ? -25.632 -1.288 41.115 1.00 91.00 76 ALA A C 1
ATOM 639 O O . ALA A 1 76 ? -25.967 -2.476 41.128 1.00 91.00 76 ALA A O 1
ATOM 640 N N . PHE A 1 77 ? -24.983 -0.712 40.109 1.00 91.44 77 PHE A N 1
ATOM 641 C CA . PHE A 1 77 ? -24.540 -1.391 38.903 1.00 91.44 77 PHE A CA 1
ATOM 642 C C . PHE A 1 77 ? -23.030 -1.243 38.764 1.00 91.44 77 PHE A C 1
ATOM 644 O O . PHE A 1 77 ? -22.515 -0.128 38.804 1.00 91.44 77 PHE A O 1
ATOM 651 N N . ALA A 1 78 ? -22.335 -2.360 38.563 1.00 91.12 78 ALA A N 1
ATOM 652 C CA . ALA A 1 78 ? -20.977 -2.369 38.034 1.00 91.12 78 ALA A CA 1
ATOM 653 C C . ALA A 1 78 ? -21.018 -2.922 36.606 1.00 91.12 78 ALA A C 1
ATOM 655 O O . ALA A 1 78 ? -21.454 -4.051 36.391 1.00 91.12 78 ALA A O 1
ATOM 656 N N . MET A 1 79 ? -20.596 -2.112 35.643 1.00 91.12 79 MET A N 1
ATOM 657 C CA . MET A 1 79 ? -20.631 -2.375 34.211 1.00 91.12 79 MET A CA 1
ATOM 658 C C . MET A 1 79 ? -19.196 -2.498 33.697 1.00 91.12 79 MET A C 1
ATOM 660 O O . MET A 1 79 ? -18.505 -1.502 33.484 1.00 91.12 79 MET A O 1
ATOM 664 N N . ILE A 1 80 ? -18.734 -3.727 33.512 1.00 90.88 80 ILE A N 1
ATOM 665 C CA . ILE A 1 80 ? -17.370 -4.028 33.080 1.00 90.88 80 ILE A CA 1
ATOM 666 C C . ILE A 1 80 ? -17.377 -4.215 31.553 1.00 90.88 80 ILE A C 1
ATOM 668 O O . ILE A 1 80 ? -18.053 -5.132 31.071 1.00 90.88 80 ILE A O 1
ATOM 672 N N . PRO A 1 81 ? -16.672 -3.371 30.777 1.00 90.75 81 PRO A N 1
ATOM 673 C CA . PRO A 1 81 ? -16.584 -3.526 29.327 1.00 90.75 81 PRO A CA 1
ATOM 674 C C . PRO A 1 81 ? -15.807 -4.795 28.967 1.00 90.75 81 PRO A C 1
ATOM 676 O O . PRO A 1 81 ? -14.759 -5.071 29.544 1.00 90.75 81 PRO A O 1
ATOM 679 N N . ILE A 1 82 ? -16.311 -5.568 28.005 1.00 90.38 82 ILE A N 1
ATOM 680 C CA . ILE A 1 82 ? -15.621 -6.752 27.468 1.00 90.38 82 ILE A CA 1
ATOM 681 C C . ILE A 1 82 ? -15.123 -6.472 26.052 1.00 90.38 82 ILE A C 1
ATOM 683 O O . ILE A 1 82 ? -13.942 -6.664 25.771 1.00 90.38 82 ILE A O 1
ATOM 687 N N . GLU A 1 83 ? -16.013 -6.008 25.178 1.00 90.25 83 GLU A N 1
ATOM 688 C CA . GLU A 1 83 ? -15.726 -5.695 23.775 1.00 90.25 83 GLU A CA 1
ATOM 689 C C . GLU A 1 83 ? -16.513 -4.443 23.386 1.00 90.25 83 GLU A C 1
ATOM 691 O O . GLU A 1 83 ? -17.736 -4.420 23.528 1.00 90.25 83 GLU A O 1
ATOM 696 N N . SER A 1 84 ? -15.836 -3.398 22.917 1.00 88.00 84 SER A N 1
ATOM 697 C CA . SER A 1 84 ? -16.495 -2.253 22.296 1.00 88.00 84 SER A CA 1
ATOM 698 C C . SER A 1 84 ? -16.983 -2.656 20.911 1.00 88.00 84 SER A C 1
ATOM 700 O O . SER A 1 84 ? -16.262 -3.282 20.139 1.00 88.00 84 SER A O 1
ATOM 702 N N . LYS A 1 85 ? -18.231 -2.319 20.586 1.00 86.38 85 LYS A N 1
ATOM 703 C CA . LYS A 1 85 ? -18.815 -2.622 19.279 1.00 86.38 85 LYS A CA 1
ATOM 704 C C . LYS A 1 85 ? -19.869 -1.586 18.930 1.00 86.38 85 LYS A C 1
ATOM 706 O O . LYS A 1 85 ? -21.006 -1.662 19.391 1.00 86.38 85 LYS A O 1
ATOM 711 N N . PHE A 1 86 ? -19.469 -0.624 18.110 1.00 82.19 86 PHE A N 1
ATOM 712 C CA . PHE A 1 86 ? -20.312 0.482 17.672 1.00 82.19 86 PHE A CA 1
ATOM 713 C C . PHE A 1 86 ? -20.957 0.184 16.318 1.00 82.19 86 PHE A C 1
ATOM 715 O O . PHE A 1 86 ? -20.464 -0.631 15.542 1.00 82.19 86 PHE A O 1
ATOM 722 N N . PHE A 1 87 ? -22.066 0.865 16.017 1.00 74.50 87 PHE A N 1
ATOM 723 C CA . PHE A 1 87 ? -22.702 0.770 14.698 1.00 74.50 87 PHE A CA 1
ATOM 724 C C . PHE A 1 87 ? -21.820 1.360 13.582 1.00 74.50 87 PHE A C 1
ATOM 726 O O . PHE A 1 87 ? -21.842 0.870 12.457 1.00 74.50 87 PHE A O 1
ATOM 733 N N . ILE A 1 88 ? -21.032 2.395 13.903 1.00 72.06 88 ILE A N 1
ATOM 734 C CA . ILE A 1 88 ? -20.050 3.016 13.008 1.00 72.06 88 ILE A CA 1
ATOM 735 C C . ILE A 1 88 ? -18.682 2.928 13.679 1.00 72.06 88 ILE A C 1
ATOM 737 O O . ILE A 1 88 ? -18.466 3.524 14.734 1.00 72.06 88 ILE A O 1
ATOM 741 N N . GLU A 1 89 ? -17.760 2.208 13.048 1.00 70.06 89 GLU A N 1
ATOM 742 C CA . GLU A 1 89 ? -16.366 2.140 13.477 1.00 70.06 89 GLU A CA 1
ATOM 743 C C . GLU A 1 89 ? -15.624 3.405 13.037 1.00 70.06 89 GLU A C 1
ATOM 745 O O . GLU A 1 89 ? -15.651 3.799 11.868 1.00 70.06 89 GLU A O 1
ATOM 750 N N . THR A 1 90 ? -14.945 4.049 13.982 1.00 72.94 90 THR A N 1
ATOM 751 C CA . THR A 1 90 ? -14.058 5.187 13.709 1.00 72.94 90 THR A CA 1
ATOM 752 C C . THR A 1 90 ? -12.731 4.977 14.425 1.00 72.94 90 THR A C 1
ATOM 754 O O . THR A 1 90 ? -12.634 4.142 15.321 1.00 72.94 90 THR A O 1
ATOM 757 N N . ALA A 1 91 ? -11.711 5.770 14.090 1.00 69.00 91 ALA A N 1
ATOM 758 C CA . ALA A 1 91 ? -10.428 5.727 14.797 1.00 69.00 91 ALA A CA 1
ATOM 759 C C . ALA A 1 91 ? -10.550 6.008 16.311 1.00 69.00 91 ALA A C 1
ATOM 761 O O . ALA A 1 91 ? -9.676 5.610 17.073 1.00 69.00 91 ALA A O 1
ATOM 762 N N . TYR A 1 92 ? -11.628 6.673 16.740 1.00 72.44 92 TYR A N 1
ATOM 763 C CA . TYR A 1 92 ? -11.914 6.986 18.143 1.00 72.44 92 TYR A CA 1
ATOM 764 C C . TYR A 1 92 ? -12.860 5.978 18.808 1.00 72.44 92 TYR A C 1
ATOM 766 O O . TYR A 1 92 ? -12.967 5.956 20.028 1.00 72.44 92 TYR A O 1
ATOM 774 N N . LEU A 1 93 ? -13.557 5.163 18.012 1.00 80.75 93 LEU A N 1
ATOM 775 C CA . LEU A 1 93 ? -14.538 4.173 18.458 1.00 80.75 93 LEU A CA 1
ATOM 776 C C . LEU A 1 93 ? -14.244 2.821 17.784 1.00 80.75 93 LEU A C 1
ATOM 778 O O . LEU A 1 93 ? -15.034 2.371 16.946 1.00 80.75 93 LEU A O 1
ATOM 782 N N . PRO A 1 94 ? -13.083 2.205 18.074 1.00 78.62 94 PRO A N 1
ATOM 783 C CA . PRO A 1 94 ? -12.705 0.935 17.471 1.00 78.62 94 PRO A CA 1
ATOM 784 C C . PRO A 1 94 ? -13.551 -0.221 18.020 1.00 78.62 94 PRO A C 1
ATOM 786 O O . PRO A 1 94 ? -14.000 -0.197 19.171 1.00 78.62 94 PRO A O 1
ATOM 789 N N . GLU A 1 95 ? -13.734 -1.262 17.205 1.00 84.25 95 GLU A N 1
ATOM 790 C CA . GLU A 1 95 ? -14.167 -2.574 17.693 1.00 84.25 95 GLU A CA 1
ATOM 791 C C . GLU A 1 95 ? -12.960 -3.275 18.335 1.00 84.25 95 GLU A C 1
ATOM 793 O O . GLU A 1 95 ? -12.055 -3.743 17.639 1.00 84.25 95 GLU A O 1
ATOM 798 N N . GLU A 1 96 ? -12.906 -3.320 19.666 1.00 87.38 96 GLU A N 1
ATOM 799 C CA . GLU A 1 96 ? -11.783 -3.915 20.389 1.00 87.38 96 GLU A CA 1
ATOM 800 C C . GLU A 1 96 ? -12.193 -4.555 21.717 1.00 87.38 96 GLU A C 1
ATOM 802 O O . GLU A 1 96 ? -13.178 -4.181 22.350 1.00 87.38 96 GLU A O 1
ATOM 807 N N . PHE A 1 97 ? -11.408 -5.534 22.171 1.00 89.56 97 PHE A N 1
ATOM 808 C CA . PHE A 1 97 ? -11.583 -6.103 23.504 1.00 89.56 97 PHE A CA 1
ATOM 809 C C . PHE A 1 97 ? -10.902 -5.213 24.543 1.00 89.56 97 PHE A C 1
ATOM 811 O O . PHE A 1 97 ? -9.701 -4.957 24.445 1.00 89.56 97 PHE A O 1
ATOM 818 N N . ALA A 1 98 ? -11.637 -4.843 25.592 1.00 86.44 98 ALA A N 1
ATOM 819 C CA . ALA A 1 98 ? -11.181 -3.907 26.623 1.00 86.44 98 ALA A CA 1
ATOM 820 C C . ALA A 1 98 ? -9.892 -4.359 27.336 1.00 86.44 98 ALA A C 1
ATOM 822 O O . ALA A 1 98 ? -9.080 -3.539 27.753 1.00 86.44 98 ALA A O 1
ATOM 823 N N . PHE A 1 99 ? -9.682 -5.674 27.456 1.00 84.19 99 PHE A N 1
ATOM 824 C CA . PHE A 1 99 ? -8.522 -6.260 28.138 1.00 84.19 99 PHE A CA 1
ATOM 825 C C . PHE A 1 99 ? -7.447 -6.806 27.185 1.00 84.19 99 PHE A C 1
ATOM 827 O O . PHE A 1 99 ? -6.422 -7.308 27.643 1.00 84.19 99 PHE A O 1
ATOM 834 N N . SER A 1 100 ? -7.661 -6.760 25.863 1.00 83.50 100 SER A N 1
ATOM 835 C CA . SER A 1 100 ? -6.674 -7.224 24.882 1.00 83.50 100 SER A CA 1
ATOM 836 C C . SER A 1 100 ? -6.937 -6.655 23.489 1.00 83.50 100 SER A C 1
ATOM 838 O O . SER A 1 100 ? -7.771 -7.157 22.737 1.00 83.50 100 SER A O 1
ATOM 840 N N . HIS A 1 101 ? -6.126 -5.681 23.086 1.00 77.81 101 HIS A N 1
ATOM 841 C CA . HIS A 1 101 ? -6.219 -5.062 21.762 1.00 77.81 101 HIS A CA 1
ATOM 842 C C . HIS A 1 101 ? -6.010 -6.060 20.597 1.00 77.81 101 HIS A C 1
ATOM 844 O O . HIS A 1 101 ? -6.468 -5.848 19.476 1.00 77.81 101 HIS A O 1
ATOM 850 N N . GLU A 1 102 ? -5.337 -7.193 20.833 1.00 78.44 102 GLU A N 1
ATOM 851 C CA . GLU A 1 102 ? -5.101 -8.208 19.797 1.00 78.44 102 GLU A CA 1
ATOM 852 C C . GLU A 1 102 ? -6.178 -9.295 19.720 1.00 78.44 102 GLU A C 1
ATOM 854 O O . GLU A 1 102 ? -6.267 -9.988 18.701 1.00 78.44 102 GLU A O 1
ATOM 859 N N . ALA A 1 103 ? -7.003 -9.461 20.759 1.00 82.19 103 ALA A N 1
ATOM 860 C CA . ALA A 1 103 ? -7.975 -10.550 20.821 1.00 82.19 103 ALA A CA 1
ATOM 861 C C . ALA A 1 103 ? -8.992 -10.482 19.669 1.00 82.19 103 ALA A C 1
ATOM 863 O O . ALA A 1 103 ? -9.235 -11.498 19.012 1.00 82.19 103 ALA A O 1
ATOM 864 N N . GLY A 1 104 ? -9.477 -9.282 19.324 1.00 77.50 104 GLY A N 1
ATOM 865 C CA . GLY A 1 104 ? -10.454 -9.068 18.242 1.00 77.50 104 GLY A CA 1
ATOM 866 C C . GLY A 1 104 ? -9.976 -9.491 16.848 1.00 77.50 104 GLY A C 1
ATOM 867 O O . GLY A 1 104 ? -10.778 -9.719 15.936 1.00 77.50 104 GLY A O 1
ATOM 868 N N . LYS A 1 105 ? -8.659 -9.678 16.675 1.00 74.62 105 LYS A N 1
ATOM 869 C CA . LYS A 1 105 ? -8.066 -10.186 15.429 1.00 74.62 105 LYS A CA 1
ATOM 870 C C . LYS A 1 105 ? -8.230 -11.699 15.271 1.00 74.62 105 LYS A C 1
ATOM 872 O O . LYS A 1 105 ? -8.181 -12.199 14.152 1.00 74.62 105 LYS A O 1
ATOM 877 N N . ARG A 1 106 ? -8.388 -12.441 16.372 1.00 77.56 106 ARG A N 1
ATOM 878 C CA . ARG A 1 106 ? -8.324 -13.916 16.392 1.00 77.56 106 ARG A CA 1
ATOM 879 C C . ARG A 1 106 ? -9.612 -14.566 16.877 1.00 77.56 106 ARG A C 1
ATOM 881 O O . ARG A 1 106 ? -9.927 -15.682 16.462 1.00 77.56 106 ARG A O 1
ATOM 888 N N . VAL A 1 107 ? -10.346 -13.892 17.753 1.00 85.50 107 VAL A N 1
ATOM 889 C CA . VAL A 1 107 ? -11.557 -14.414 18.384 1.00 85.50 107 VAL A CA 1
ATOM 890 C C . VAL A 1 107 ? -12.707 -13.428 18.238 1.00 85.50 107 VAL A C 1
ATOM 892 O O . VAL A 1 107 ? -12.498 -12.231 18.071 1.00 85.50 107 VAL A O 1
ATOM 895 N N . LYS A 1 108 ? -13.929 -13.954 18.272 1.00 87.31 108 LYS A N 1
ATOM 896 C CA . LYS A 1 108 ? -15.168 -13.178 18.360 1.00 87.31 108 LYS A CA 1
ATOM 897 C C . LYS A 1 108 ? -16.056 -13.783 19.442 1.00 87.31 108 LYS A C 1
ATOM 899 O O . LYS A 1 108 ? -16.006 -14.997 19.672 1.00 87.31 108 LYS A O 1
ATOM 904 N N . ILE A 1 109 ? -16.876 -12.954 20.077 1.00 88.00 109 ILE A N 1
ATOM 905 C CA . ILE A 1 109 ? -17.888 -13.426 21.024 1.00 88.00 109 ILE A CA 1
ATOM 906 C C . ILE A 1 109 ? -18.956 -14.218 20.255 1.00 88.00 109 ILE A C 1
ATOM 908 O O . ILE A 1 109 ? -19.407 -13.815 19.181 1.00 88.00 109 ILE A O 1
ATOM 912 N N . SER A 1 110 ? -19.319 -15.381 20.788 1.00 85.44 110 SER A N 1
ATO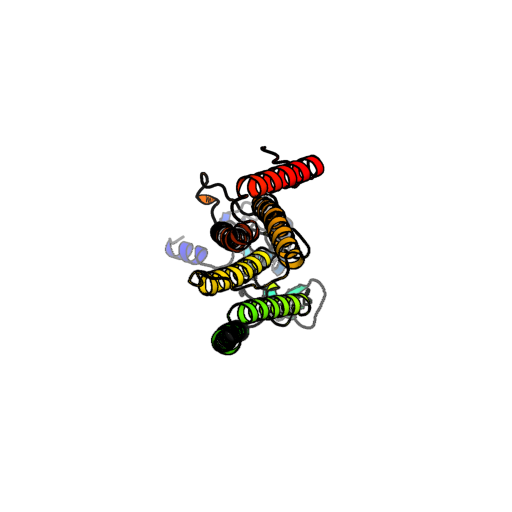M 913 C CA . SER A 1 110 ? -20.328 -16.288 20.254 1.00 85.44 110 SER A CA 1
ATOM 914 C C . SER A 1 110 ? -21.481 -16.416 21.240 1.00 85.44 110 SER A C 1
ATOM 916 O O . SER A 1 110 ? -21.281 -16.715 22.416 1.00 85.44 110 SER A O 1
ATOM 918 N N . GLU A 1 111 ? -22.700 -16.249 20.736 1.00 77.00 111 GLU A N 1
ATOM 919 C CA . GLU A 1 111 ? -23.924 -16.569 21.479 1.00 77.00 111 GLU A CA 1
ATOM 920 C C . GLU A 1 111 ? -24.177 -18.086 21.520 1.00 77.00 111 GLU A C 1
ATOM 922 O O . GLU A 1 111 ? -24.865 -18.583 22.408 1.00 77.00 111 GLU A O 1
ATOM 927 N N . LYS A 1 112 ? -23.595 -18.841 20.577 1.00 83.69 112 LYS A N 1
ATOM 928 C CA . LYS A 1 112 ? -23.683 -20.306 20.544 1.00 83.69 112 LYS A CA 1
ATOM 929 C C . LYS A 1 112 ? -22.605 -20.934 21.434 1.00 83.69 112 LYS A C 1
ATOM 931 O O . LYS A 1 112 ? -21.468 -20.451 21.380 1.00 83.69 112 LYS A O 1
ATOM 936 N N . PRO A 1 113 ? -22.918 -22.021 22.167 1.00 85.56 113 PRO A N 1
ATOM 937 C CA . PRO A 1 113 ? -21.935 -22.762 22.947 1.00 85.56 113 PRO A CA 1
ATOM 938 C C . PRO A 1 113 ? -20.757 -23.242 22.097 1.00 85.56 113 PRO A C 1
ATOM 940 O O . PRO A 1 113 ? -20.946 -23.800 21.017 1.00 85.56 113 PRO A O 1
ATOM 943 N N . THR A 1 114 ? -19.547 -23.029 22.603 1.00 87.81 114 THR A N 1
ATOM 944 C CA . THR A 1 114 ? -18.287 -23.524 22.031 1.00 87.81 114 THR A CA 1
ATOM 945 C C . THR A 1 114 ? -17.412 -24.121 23.134 1.00 87.81 114 THR A C 1
ATOM 947 O O . THR A 1 114 ? -17.696 -23.964 24.326 1.00 87.81 114 THR A O 1
ATOM 950 N N . ASP A 1 115 ? -16.305 -24.753 22.743 1.00 86.44 115 ASP A N 1
ATOM 951 C CA . ASP A 1 115 ? -15.311 -25.288 23.683 1.00 86.44 115 ASP A CA 1
ATOM 952 C C . ASP A 1 115 ? -14.576 -24.186 24.473 1.00 86.44 115 ASP A C 1
ATOM 954 O O . ASP A 1 115 ? -14.007 -24.445 25.532 1.00 86.44 115 ASP A O 1
ATOM 958 N N . PHE A 1 116 ? -14.597 -22.936 23.992 1.00 88.94 116 PHE A N 1
ATOM 959 C CA . PHE A 1 116 ? -13.901 -21.808 24.619 1.00 88.94 116 PHE A CA 1
ATOM 960 C C . PHE A 1 116 ? -14.859 -20.995 25.495 1.00 88.94 116 PHE A C 1
ATOM 962 O O . PHE A 1 116 ? -15.329 -19.922 25.114 1.00 88.94 116 PHE A O 1
ATOM 969 N N . GLN A 1 117 ? -15.161 -21.520 26.679 1.00 89.62 117 GLN A N 1
ATOM 970 C CA . GLN A 1 117 ? -16.086 -20.899 27.630 1.00 89.62 117 GLN A CA 1
ATOM 971 C C . GLN A 1 117 ? -15.372 -19.870 28.509 1.00 89.62 117 GLN A C 1
ATOM 973 O O . GLN A 1 117 ? -14.325 -20.167 29.085 1.00 89.62 117 GLN A O 1
ATOM 978 N N . VAL A 1 118 ? -15.969 -18.691 28.679 1.00 87.19 118 VAL A N 1
ATOM 979 C CA . VAL A 1 118 ? -15.532 -17.702 29.672 1.00 87.19 118 VAL A CA 1
ATOM 980 C C . VAL A 1 118 ? -16.461 -17.783 30.875 1.00 87.19 118 VAL A C 1
ATOM 982 O O . VAL A 1 118 ? -17.681 -17.684 30.735 1.00 87.19 118 VAL A O 1
ATOM 985 N N . LYS A 1 119 ? -15.884 -17.991 32.060 1.00 88.75 119 LYS A N 1
ATOM 986 C CA . LYS A 1 119 ? -16.623 -18.219 33.305 1.00 88.75 119 LYS A CA 1
ATOM 987 C C . LYS A 1 119 ? -16.389 -17.097 34.310 1.00 88.75 119 LYS A C 1
ATOM 989 O O . LYS A 1 119 ? -15.334 -16.467 34.310 1.00 88.75 119 LYS A O 1
ATOM 994 N N . THR A 1 120 ? -17.372 -16.869 35.170 1.00 84.06 120 THR A N 1
ATOM 995 C CA . THR A 1 120 ? -17.244 -16.033 36.365 1.00 84.06 120 THR A CA 1
ATOM 996 C C . THR A 1 120 ? -16.308 -16.685 37.383 1.00 84.06 120 THR A C 1
ATOM 998 O O . THR A 1 120 ? -16.016 -17.882 37.312 1.00 84.06 120 THR A O 1
ATOM 1001 N N . SER A 1 121 ? -15.897 -15.926 38.400 1.00 81.69 121 SER A N 1
ATOM 1002 C CA . SER A 1 121 ? -15.189 -16.471 39.569 1.00 81.69 121 SER A CA 1
ATOM 1003 C C . SER A 1 121 ? -16.011 -17.516 40.338 1.00 81.69 121 SER A C 1
ATOM 1005 O O . SER A 1 121 ? -15.437 -18.383 40.988 1.00 81.69 121 SER A O 1
ATOM 1007 N N . SER A 1 122 ? -17.343 -17.467 40.236 1.00 81.19 122 SER A N 1
ATOM 1008 C CA . SER A 1 122 ? -18.275 -18.450 40.802 1.00 81.19 122 SER A CA 1
ATOM 1009 C C . SER A 1 122 ? -18.449 -19.711 39.938 1.00 81.19 122 SER A C 1
ATOM 1011 O O . SER A 1 122 ? -19.134 -20.643 40.351 1.00 81.19 122 SER A O 1
ATOM 1013 N N . GLY A 1 123 ? -17.830 -19.771 38.752 1.00 80.38 123 GLY A N 1
ATOM 1014 C CA . GLY A 1 123 ? -17.874 -20.922 37.844 1.00 80.38 123 GLY A CA 1
ATOM 1015 C C . GLY A 1 123 ? -19.054 -20.936 36.864 1.00 80.38 123 GLY A C 1
ATOM 1016 O O . GLY A 1 123 ? -19.146 -21.854 36.045 1.00 80.38 123 GLY A O 1
ATOM 1017 N N . ALA A 1 124 ? -19.928 -19.927 36.895 1.00 84.19 124 ALA A N 1
ATOM 1018 C CA . ALA A 1 124 ? -21.019 -19.772 35.937 1.00 84.19 124 ALA A CA 1
ATOM 1019 C C . ALA A 1 124 ? -20.482 -19.318 34.570 1.00 84.19 124 ALA A C 1
ATOM 1021 O O . ALA A 1 124 ? -19.572 -18.497 34.490 1.00 84.19 124 ALA A O 1
ATOM 1022 N N . THR A 1 125 ? -21.035 -19.842 33.476 1.00 85.75 125 THR A N 1
ATOM 1023 C CA . THR A 1 125 ? -20.589 -19.470 32.121 1.00 85.75 125 THR A CA 1
ATOM 1024 C C . THR A 1 125 ? -21.225 -18.148 31.700 1.00 85.75 125 THR A C 1
ATOM 1026 O O . THR A 1 125 ? -22.447 -18.030 31.717 1.00 85.75 125 THR A O 1
ATOM 1029 N N . LEU A 1 126 ? -20.405 -17.166 31.312 1.00 84.88 126 LEU A N 1
ATOM 1030 C CA . LEU A 1 126 ? -20.858 -15.844 30.868 1.00 84.88 126 LEU A CA 1
ATOM 1031 C C . LEU A 1 126 ? -21.143 -15.810 29.374 1.00 84.88 126 LEU A C 1
ATOM 1033 O O . LEU A 1 126 ? -22.225 -15.417 28.946 1.00 84.88 126 LEU A O 1
ATOM 1037 N N . PHE A 1 127 ? -20.148 -16.201 28.587 1.00 88.12 127 PHE A N 1
ATOM 1038 C CA . PHE A 1 127 ? -20.214 -16.210 27.136 1.00 88.12 127 PHE A CA 1
ATOM 1039 C C . PHE A 1 127 ? -19.192 -17.188 26.575 1.00 88.12 127 PHE A C 1
ATOM 1041 O O . PHE A 1 127 ? -18.322 -17.709 27.280 1.00 88.12 127 PHE A O 1
ATOM 1048 N N . TYR A 1 128 ? -19.308 -17.423 25.278 1.00 89.88 128 TYR A N 1
ATOM 1049 C CA . TYR A 1 128 ? -18.436 -18.312 24.540 1.00 89.88 128 TYR A CA 1
ATOM 1050 C C . TYR A 1 128 ? -17.588 -17.496 23.580 1.00 89.88 128 TYR A C 1
ATOM 1052 O O . TYR A 1 128 ? -18.044 -16.516 22.992 1.00 89.88 128 TYR A O 1
ATOM 1060 N N . LEU A 1 129 ? -16.343 -17.906 23.401 1.00 88.56 129 LEU A N 1
ATOM 1061 C CA . LEU A 1 129 ? -15.489 -17.395 22.346 1.00 88.56 129 LEU A CA 1
ATOM 1062 C C . LEU A 1 129 ? -15.520 -18.378 21.186 1.00 88.56 129 LEU A C 1
ATOM 1064 O O . LEU A 1 129 ? -15.478 -19.592 21.358 1.00 88.56 129 LEU A O 1
ATOM 1068 N N . THR A 1 130 ? -15.553 -17.866 19.971 1.00 87.56 130 THR A N 1
ATOM 1069 C CA . THR A 1 130 ? -15.217 -18.677 18.808 1.00 87.56 130 THR A CA 1
ATOM 1070 C C . THR A 1 130 ? -14.004 -18.079 18.140 1.00 87.56 130 THR A C 1
ATOM 1072 O O . THR A 1 130 ? -13.799 -16.861 18.143 1.00 87.56 130 THR A O 1
ATOM 1075 N N . LYS A 1 131 ? -13.200 -18.944 17.524 1.00 81.25 131 LYS A N 1
ATOM 1076 C CA . LYS A 1 131 ? -12.198 -18.478 16.574 1.00 81.25 131 LYS A CA 1
ATOM 1077 C C . LYS A 1 131 ? -12.945 -17.674 15.516 1.00 81.25 131 LYS A C 1
ATOM 1079 O O . LYS A 1 131 ? -13.978 -18.119 15.003 1.00 81.25 131 LYS A O 1
ATOM 1084 N N . LYS A 1 132 ? -12.467 -16.462 15.242 1.00 74.81 132 LYS A N 1
ATOM 1085 C CA . LYS A 1 132 ? -12.912 -15.719 14.068 1.00 74.81 132 LYS A CA 1
ATOM 1086 C C . LYS A 1 132 ? -12.491 -16.610 12.906 1.00 74.81 132 LYS A C 1
ATOM 1088 O O . LYS A 1 132 ? -11.297 -16.880 12.768 1.00 74.81 132 LYS A O 1
ATOM 1093 N N . GLU A 1 133 ? -13.459 -17.187 12.185 1.00 57.97 133 GLU A N 1
ATOM 1094 C CA . GLU A 1 133 ? -13.131 -17.962 10.989 1.00 57.97 133 GLU A CA 1
ATOM 1095 C C . GLU A 1 133 ? -12.215 -17.081 10.165 1.00 57.97 133 GLU A C 1
ATOM 1097 O O . GLU A 1 133 ? -12.522 -15.901 9.976 1.00 57.97 133 GLU A O 1
ATOM 1102 N N . ILE A 1 134 ? -11.037 -17.614 9.843 1.00 51.12 134 ILE A N 1
ATOM 1103 C CA . ILE A 1 134 ? -9.963 -16.886 9.185 1.00 51.12 134 ILE A CA 1
ATOM 1104 C C . ILE A 1 134 ? -10.528 -16.455 7.839 1.00 51.12 134 ILE A C 1
ATOM 1106 O O . ILE A 1 134 ? -10.466 -17.179 6.849 1.00 51.12 134 ILE A O 1
ATOM 1110 N N . GLY A 1 135 ? -11.147 -15.281 7.827 1.00 46.06 135 GLY A N 1
ATOM 1111 C CA . GLY A 1 135 ? -11.645 -14.625 6.646 1.00 46.06 135 GLY A CA 1
ATOM 1112 C C . GLY A 1 135 ? -10.434 -14.190 5.849 1.00 46.06 135 GLY A C 1
ATOM 1113 O O . GLY A 1 135 ? -9.997 -13.051 5.936 1.00 46.06 135 GLY A O 1
ATOM 1114 N N . THR A 1 136 ? -9.883 -15.114 5.068 1.00 51.84 136 THR A N 1
ATOM 1115 C CA . THR A 1 136 ? -9.056 -14.902 3.871 1.00 51.84 136 THR A CA 1
ATOM 1116 C C . THR A 1 136 ? -7.688 -14.220 4.004 1.00 51.84 136 THR A C 1
ATOM 1118 O O . THR A 1 136 ? -6.914 -14.299 3.052 1.00 51.84 136 THR A O 1
ATOM 1121 N N . VAL A 1 137 ? -7.325 -13.610 5.137 1.00 54.97 137 VAL A N 1
ATOM 1122 C CA . VAL A 1 137 ? -6.012 -12.960 5.305 1.00 54.97 137 VAL A CA 1
ATOM 1123 C C . VAL A 1 137 ? -5.302 -13.535 6.536 1.00 54.97 137 VAL A C 1
ATOM 1125 O O . VAL A 1 137 ? -5.686 -13.220 7.663 1.00 54.97 137 VAL A O 1
ATOM 1128 N N . PRO A 1 138 ? -4.284 -14.401 6.362 1.00 64.00 138 PRO A N 1
ATOM 1129 C CA . PRO A 1 138 ? -3.454 -14.837 7.480 1.00 64.00 138 PRO A CA 1
ATOM 1130 C C . PRO A 1 138 ? -2.820 -13.605 8.139 1.00 64.00 138 PRO A C 1
ATOM 1132 O O . PRO A 1 138 ? -2.436 -12.673 7.445 1.00 64.00 138 PRO A O 1
ATOM 1135 N N . TYR A 1 139 ? -2.673 -13.573 9.458 1.00 69.62 139 TYR A N 1
ATOM 1136 C CA . TYR A 1 139 ? -1.872 -12.533 10.111 1.00 69.62 139 TYR A CA 1
ATOM 1137 C C . TYR A 1 139 ? -0.483 -13.093 10.399 1.00 69.62 139 TYR A C 1
ATOM 1139 O O . TYR A 1 139 ? -0.346 -14.076 11.128 1.00 69.62 139 TYR A O 1
ATOM 1147 N N . ASN A 1 140 ? 0.548 -12.482 9.818 1.00 80.25 140 ASN A N 1
ATOM 1148 C CA . ASN A 1 140 ? 1.930 -12.839 10.115 1.00 80.25 140 ASN A CA 1
ATOM 1149 C C . ASN A 1 140 ? 2.395 -12.142 11.399 1.00 80.25 140 ASN A C 1
ATOM 1151 O O . ASN A 1 140 ? 2.019 -11.004 11.668 1.00 80.25 140 ASN A O 1
ATOM 1155 N N . ASN A 1 141 ? 3.264 -12.804 12.164 1.00 84.19 141 ASN A N 1
ATOM 1156 C CA . ASN A 1 141 ? 3.943 -12.175 13.296 1.00 84.19 141 ASN A CA 1
ATOM 1157 C C . ASN A 1 141 ? 4.924 -11.089 12.800 1.00 84.19 141 ASN A C 1
ATOM 1159 O O . ASN A 1 141 ? 5.482 -11.204 11.705 1.00 84.19 141 ASN A O 1
ATOM 1163 N N . ASN A 1 142 ? 5.190 -10.077 13.626 1.00 85.88 142 ASN A N 1
ATOM 1164 C CA . ASN A 1 142 ? 6.105 -8.970 13.343 1.00 85.88 142 ASN A CA 1
ATOM 1165 C C . ASN A 1 142 ? 7.498 -9.461 12.918 1.00 85.88 142 ASN A C 1
ATOM 1167 O O . ASN A 1 142 ? 8.054 -8.949 11.950 1.00 85.88 142 ASN A O 1
ATOM 1171 N N . LEU A 1 143 ? 8.033 -10.506 13.563 1.00 89.94 143 LEU A N 1
ATOM 1172 C CA . LEU A 1 143 ? 9.316 -11.104 13.172 1.00 89.94 143 LEU A CA 1
ATOM 1173 C C . LEU A 1 143 ? 9.284 -11.644 11.733 1.00 89.94 143 LEU A C 1
ATOM 1175 O O . LEU A 1 143 ? 10.183 -11.374 10.941 1.00 89.94 143 LEU A O 1
ATOM 1179 N N . THR A 1 144 ? 8.228 -12.378 11.374 1.00 89.56 144 THR A N 1
ATOM 1180 C CA . THR A 1 144 ? 8.045 -12.919 10.021 1.00 89.56 144 THR A CA 1
ATOM 1181 C C . THR A 1 144 ? 7.951 -11.799 8.991 1.00 89.56 144 THR A C 1
ATOM 1183 O O . THR A 1 144 ? 8.506 -11.919 7.902 1.00 89.56 144 THR A O 1
ATOM 1186 N N . ILE A 1 145 ? 7.268 -10.706 9.334 1.00 89.38 145 ILE A N 1
ATOM 1187 C CA . ILE A 1 145 ? 7.157 -9.517 8.487 1.00 89.38 145 ILE A CA 1
ATOM 1188 C C . ILE A 1 145 ? 8.540 -8.912 8.239 1.00 89.38 145 ILE A C 1
ATOM 1190 O O . ILE A 1 145 ? 8.919 -8.737 7.082 1.00 89.38 145 ILE A O 1
ATOM 1194 N N . ILE A 1 146 ? 9.306 -8.649 9.301 1.00 92.00 146 ILE A N 1
ATOM 1195 C CA . ILE A 1 146 ? 10.651 -8.064 9.211 1.00 92.00 146 ILE A CA 1
ATOM 1196 C C . ILE A 1 146 ? 11.557 -8.942 8.344 1.00 92.00 146 ILE A C 1
ATOM 1198 O O . ILE A 1 146 ? 12.154 -8.448 7.392 1.00 92.00 146 ILE A O 1
ATOM 1202 N N . LEU A 1 147 ? 11.592 -10.253 8.599 1.00 93.50 147 LEU A N 1
ATOM 1203 C CA . LEU A 1 147 ? 12.405 -11.190 7.820 1.00 93.50 147 LEU A CA 1
ATOM 1204 C C . LEU A 1 147 ? 12.010 -11.216 6.337 1.00 93.50 147 LEU A C 1
ATOM 1206 O O . LEU A 1 147 ? 12.889 -11.234 5.477 1.00 93.50 147 LEU A O 1
ATOM 1210 N N . ARG A 1 148 ? 10.709 -11.171 6.016 1.00 91.75 148 ARG A N 1
ATOM 1211 C CA . ARG A 1 148 ? 10.232 -11.090 4.623 1.00 91.75 148 ARG A CA 1
ATOM 1212 C C . ARG A 1 148 ? 10.676 -9.790 3.952 1.00 91.75 148 ARG A C 1
ATOM 1214 O O . ARG A 1 148 ? 11.145 -9.837 2.819 1.00 91.75 148 ARG A O 1
ATOM 1221 N N . PHE A 1 149 ? 10.568 -8.650 4.635 1.00 91.12 149 PHE A N 1
ATOM 1222 C CA . PHE A 1 149 ? 11.028 -7.367 4.096 1.00 91.12 149 PHE A CA 1
ATOM 1223 C C . PHE A 1 149 ? 12.546 -7.338 3.888 1.00 91.12 149 PHE A C 1
ATOM 1225 O O . PHE A 1 149 ? 12.994 -6.905 2.829 1.00 91.12 149 PHE A O 1
ATOM 1232 N N . CYS A 1 150 ? 13.334 -7.863 4.831 1.00 95.00 150 CYS A N 1
ATOM 1233 C CA . CYS A 1 150 ? 14.782 -8.008 4.667 1.00 95.00 150 CYS A CA 1
ATOM 1234 C C . CYS A 1 150 ? 15.133 -8.918 3.481 1.00 95.00 150 CYS A C 1
ATOM 1236 O O . CYS A 1 150 ? 15.997 -8.569 2.682 1.00 95.00 150 CYS A O 1
ATOM 1238 N N . ALA A 1 151 ? 14.439 -10.050 3.321 1.00 95.00 151 ALA A N 1
ATOM 1239 C CA . ALA A 1 151 ? 14.652 -10.957 2.196 1.00 95.00 151 ALA A CA 1
ATOM 1240 C C . ALA A 1 151 ? 14.360 -10.280 0.847 1.00 95.00 151 ALA A C 1
ATOM 1242 O O . ALA A 1 151 ? 15.154 -10.398 -0.084 1.00 95.00 151 ALA A O 1
ATOM 1243 N N . VAL A 1 152 ? 13.257 -9.527 0.750 1.00 93.75 152 VAL A N 1
ATOM 1244 C CA . VAL A 1 152 ? 12.938 -8.741 -0.452 1.00 93.75 152 VAL A CA 1
ATOM 1245 C C . VAL A 1 152 ? 14.004 -7.675 -0.699 1.00 93.75 152 VAL A C 1
ATOM 1247 O O . VAL A 1 152 ? 14.467 -7.546 -1.826 1.00 93.75 152 VAL A O 1
ATOM 1250 N N . LEU A 1 153 ? 14.444 -6.948 0.329 1.00 95.00 153 LEU A N 1
ATOM 1251 C CA . LEU A 1 153 ? 15.486 -5.929 0.191 1.00 95.00 153 LEU A CA 1
ATOM 1252 C C . LEU A 1 153 ? 16.799 -6.525 -0.339 1.00 95.00 153 LEU A C 1
ATOM 1254 O O . LEU A 1 153 ? 17.361 -6.001 -1.298 1.00 95.00 153 LEU A O 1
ATOM 1258 N N . PHE A 1 154 ? 17.261 -7.641 0.230 1.00 97.38 154 PHE A N 1
ATOM 1259 C CA . PHE A 1 154 ? 18.465 -8.321 -0.249 1.00 97.38 154 PHE A CA 1
ATOM 1260 C C . PHE A 1 154 ? 18.307 -8.854 -1.672 1.00 97.38 154 PHE A C 1
ATOM 1262 O O . PHE A 1 154 ? 19.242 -8.743 -2.462 1.00 97.38 154 PHE A O 1
ATOM 1269 N N . LEU A 1 155 ? 17.125 -9.363 -2.033 1.00 96.38 155 LEU A N 1
ATOM 1270 C CA . LEU A 1 155 ? 16.830 -9.770 -3.405 1.00 96.38 155 LEU A CA 1
ATOM 1271 C C . LEU A 1 155 ? 16.917 -8.582 -4.375 1.00 96.38 155 LEU A C 1
ATOM 1273 O O . LEU A 1 155 ? 17.512 -8.708 -5.441 1.00 96.38 155 LEU A O 1
ATOM 1277 N N . LEU A 1 156 ? 16.362 -7.425 -4.009 1.00 95.06 156 LEU A N 1
ATOM 1278 C CA . LEU A 1 156 ? 16.416 -6.212 -4.829 1.00 95.06 156 LEU A CA 1
ATOM 1279 C C . LEU A 1 156 ? 17.852 -5.694 -4.997 1.00 95.06 156 LEU A C 1
ATOM 1281 O O . LEU A 1 156 ? 18.240 -5.330 -6.106 1.00 95.06 156 LEU A O 1
ATOM 1285 N N . ILE A 1 157 ? 18.659 -5.723 -3.932 1.00 96.44 157 ILE A N 1
ATOM 1286 C CA . ILE A 1 157 ? 20.090 -5.388 -3.996 1.00 96.44 157 ILE A CA 1
ATOM 1287 C C . ILE A 1 157 ? 20.825 -6.374 -4.908 1.00 96.44 157 ILE A C 1
ATOM 1289 O O . ILE A 1 157 ? 21.587 -5.955 -5.777 1.00 96.44 157 ILE A O 1
ATOM 1293 N N . PHE A 1 158 ? 20.571 -7.675 -4.761 1.00 97.62 158 PHE A N 1
ATOM 1294 C CA . PHE A 1 158 ? 21.162 -8.700 -5.616 1.00 97.62 158 PHE A CA 1
ATOM 1295 C C . PHE A 1 158 ? 20.817 -8.481 -7.095 1.00 97.62 158 PHE A C 1
ATOM 1297 O O . PHE A 1 158 ? 21.705 -8.529 -7.943 1.00 97.62 158 PHE A O 1
ATOM 1304 N N . ILE A 1 159 ? 19.554 -8.174 -7.407 1.00 96.50 159 ILE A N 1
ATOM 1305 C CA . ILE A 1 159 ? 19.118 -7.856 -8.773 1.00 96.50 159 ILE A CA 1
ATOM 1306 C C . ILE A 1 159 ? 19.864 -6.631 -9.303 1.00 96.50 159 ILE A C 1
ATOM 1308 O O . ILE A 1 159 ? 20.346 -6.669 -10.432 1.00 96.50 159 ILE A O 1
ATOM 1312 N N . GLN A 1 160 ? 20.010 -5.574 -8.497 1.00 95.62 160 GLN A N 1
ATOM 1313 C CA . GLN A 1 160 ? 20.765 -4.385 -8.895 1.00 95.62 160 GLN A CA 1
ATOM 1314 C C . GLN A 1 160 ? 22.222 -4.729 -9.235 1.00 95.62 160 GLN A C 1
ATOM 1316 O O . GLN A 1 160 ? 22.717 -4.311 -10.279 1.00 95.62 160 GLN A O 1
ATOM 1321 N N . LEU A 1 161 ? 22.897 -5.514 -8.390 1.00 96.06 161 LEU A N 1
ATOM 1322 C CA . LEU A 1 161 ? 24.284 -5.932 -8.617 1.00 96.06 161 LEU A CA 1
ATOM 1323 C C . LEU A 1 161 ? 24.426 -6.799 -9.877 1.00 96.06 161 LEU A C 1
ATOM 1325 O O . LEU A 1 161 ? 25.328 -6.578 -10.683 1.00 96.06 161 LEU A O 1
ATOM 1329 N N . LEU A 1 162 ? 23.506 -7.742 -10.084 1.00 95.75 162 LEU A N 1
ATOM 1330 C CA . LEU A 1 162 ? 23.494 -8.623 -11.253 1.00 95.75 162 LEU A CA 1
ATOM 1331 C C . LEU A 1 162 ? 23.273 -7.844 -12.557 1.00 95.75 162 LEU A C 1
ATOM 1333 O O . LEU A 1 162 ? 23.938 -8.086 -13.566 1.00 95.75 162 LEU A O 1
ATOM 1337 N N . VAL A 1 163 ? 22.350 -6.884 -12.540 1.00 95.69 163 VAL A N 1
ATOM 1338 C CA . VAL A 1 163 ? 22.077 -6.016 -13.689 1.00 95.69 163 VAL A CA 1
ATOM 1339 C C . VAL A 1 163 ? 23.289 -5.127 -13.992 1.00 95.69 163 VAL A C 1
ATOM 1341 O O . VAL A 1 163 ? 23.624 -4.942 -15.163 1.00 95.69 163 VAL A O 1
ATOM 1344 N N . GLU A 1 164 ? 23.995 -4.638 -12.970 1.00 94.50 164 GLU A N 1
ATOM 1345 C CA . GLU A 1 164 ? 25.232 -3.868 -13.138 1.00 94.50 164 GLU A CA 1
ATOM 1346 C C . GLU A 1 164 ? 26.374 -4.677 -1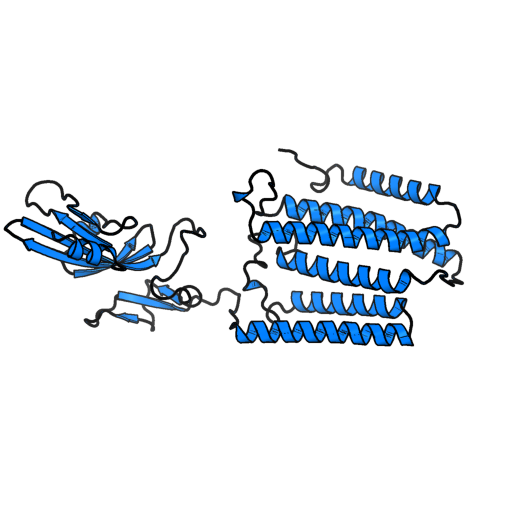3.763 1.00 94.50 164 GLU A C 1
ATOM 1348 O O . GLU A 1 164 ? 27.027 -4.215 -14.703 1.00 94.50 164 GLU A O 1
ATOM 1353 N N . GLU A 1 165 ? 26.572 -5.919 -13.326 1.00 94.31 165 GLU A N 1
ATOM 1354 C CA . GLU A 1 165 ? 27.569 -6.809 -13.924 1.00 94.31 165 GLU A CA 1
ATOM 1355 C C . GLU A 1 165 ? 27.282 -7.056 -15.417 1.00 94.31 165 GLU A C 1
ATOM 1357 O O . GLU A 1 165 ? 28.176 -7.008 -16.271 1.00 94.31 165 GLU A O 1
ATOM 1362 N N . ILE A 1 166 ? 26.010 -7.266 -15.762 1.00 92.25 166 ILE A N 1
ATOM 1363 C CA . ILE A 1 166 ? 25.576 -7.481 -17.146 1.00 92.25 166 ILE A CA 1
ATOM 1364 C C . ILE A 1 166 ? 25.693 -6.198 -17.969 1.00 92.25 166 ILE A C 1
ATOM 1366 O O . ILE A 1 166 ? 26.058 -6.272 -19.145 1.00 92.25 166 ILE A O 1
ATOM 1370 N N . ALA A 1 167 ? 25.456 -5.027 -17.374 1.00 91.88 167 ALA A N 1
ATOM 1371 C CA . ALA A 1 167 ? 25.663 -3.748 -18.043 1.00 91.88 167 ALA A CA 1
ATOM 1372 C C . ALA A 1 167 ? 27.127 -3.572 -18.475 1.00 91.88 167 ALA A C 1
ATOM 1374 O O . ALA A 1 167 ? 27.369 -3.083 -19.581 1.00 91.88 167 ALA A O 1
ATOM 1375 N N . GLY A 1 168 ? 28.078 -4.018 -17.644 1.00 88.06 168 GLY A N 1
ATOM 1376 C CA . GLY A 1 168 ? 29.507 -4.031 -17.963 1.00 88.06 168 GLY A CA 1
ATOM 1377 C C . GLY A 1 168 ? 29.885 -5.031 -19.061 1.00 88.06 168 GLY A C 1
ATOM 1378 O O . GLY A 1 168 ? 30.671 -4.698 -19.942 1.00 88.06 168 GLY A O 1
ATOM 1379 N N . LYS A 1 169 ? 29.301 -6.239 -19.051 1.00 89.75 169 LYS A N 1
ATOM 1380 C CA . LYS A 1 169 ? 29.666 -7.330 -19.982 1.00 89.75 169 LYS A CA 1
ATOM 1381 C C . LYS A 1 169 ? 28.940 -7.295 -21.332 1.00 89.75 169 LYS A C 1
ATOM 1383 O O . LYS A 1 169 ? 29.548 -7.558 -22.362 1.00 89.75 169 LYS A O 1
ATOM 1388 N N . LYS A 1 170 ? 27.629 -7.037 -21.333 1.00 86.50 170 LYS A N 1
ATOM 1389 C CA . LYS A 1 170 ? 26.739 -7.150 -22.511 1.00 86.50 170 LYS A CA 1
ATOM 1390 C C . LYS A 1 170 ? 26.127 -5.815 -22.948 1.00 86.50 170 LYS A C 1
ATOM 1392 O O . LYS A 1 170 ? 25.443 -5.749 -23.967 1.00 86.50 170 LYS A O 1
ATOM 1397 N N . GLY A 1 171 ? 26.387 -4.745 -22.197 1.00 87.06 171 GLY A N 1
ATOM 1398 C CA . GLY A 1 171 ? 25.949 -3.390 -22.506 1.00 87.06 171 GLY A CA 1
ATOM 1399 C C . GLY A 1 171 ? 24.633 -2.978 -21.840 1.00 87.06 171 GLY A C 1
ATOM 1400 O O . GLY A 1 171 ? 23.805 -3.790 -21.428 1.00 87.06 171 GLY A O 1
ATOM 1401 N N . ALA A 1 172 ? 24.433 -1.659 -21.774 1.00 87.62 172 ALA A N 1
ATOM 1402 C CA . ALA A 1 172 ? 23.335 -1.014 -21.050 1.00 87.62 172 ALA A CA 1
ATOM 1403 C C . ALA A 1 172 ? 21.929 -1.473 -21.477 1.00 87.62 172 ALA A C 1
ATOM 1405 O O . ALA A 1 172 ? 21.083 -1.703 -20.621 1.00 87.62 172 ALA A O 1
ATOM 1406 N N . GLY A 1 173 ? 21.670 -1.635 -22.781 1.00 86.62 173 GLY A N 1
ATOM 1407 C CA . GLY A 1 173 ? 20.333 -1.997 -23.271 1.00 86.62 173 GLY A CA 1
ATOM 1408 C C . GLY A 1 173 ? 19.867 -3.371 -22.781 1.00 86.62 173 GLY A C 1
ATOM 1409 O O . GLY A 1 173 ? 18.720 -3.521 -22.365 1.00 86.62 173 GLY A O 1
ATOM 1410 N N . MET A 1 174 ? 20.771 -4.357 -22.760 1.00 89.44 174 MET A N 1
ATOM 1411 C CA . MET A 1 174 ? 20.457 -5.698 -22.262 1.00 89.44 174 MET A CA 1
ATOM 1412 C C . MET A 1 174 ? 20.224 -5.700 -20.748 1.00 89.44 174 MET A C 1
ATOM 1414 O O . MET A 1 174 ? 19.315 -6.377 -20.276 1.00 89.44 174 MET A O 1
ATOM 1418 N N . ALA A 1 175 ? 20.995 -4.909 -19.997 1.00 93.06 175 ALA A N 1
ATOM 1419 C CA . ALA A 1 175 ? 20.811 -4.742 -18.558 1.00 93.06 175 ALA A CA 1
ATOM 1420 C C . ALA A 1 175 ? 19.454 -4.100 -18.216 1.00 93.06 175 ALA A C 1
ATOM 1422 O O . ALA A 1 175 ? 18.726 -4.622 -17.376 1.00 93.06 175 ALA A O 1
ATOM 1423 N N . ILE A 1 176 ? 19.068 -3.028 -18.919 1.00 93.19 176 ILE A N 1
ATOM 1424 C CA . ILE A 1 176 ? 17.760 -2.371 -18.748 1.00 93.19 176 ILE A CA 1
ATOM 1425 C C . ILE A 1 176 ? 16.619 -3.354 -19.038 1.00 93.19 176 ILE A C 1
ATOM 1427 O O . ILE A 1 176 ? 15.683 -3.467 -18.246 1.00 93.19 176 ILE A O 1
ATOM 1431 N N . GLY A 1 177 ? 16.708 -4.094 -20.150 1.00 93.75 177 GLY A N 1
ATOM 1432 C CA . GLY A 1 177 ? 15.707 -5.099 -20.513 1.00 93.75 177 GLY A CA 1
ATOM 1433 C C . GLY A 1 177 ? 15.589 -6.210 -19.469 1.00 93.75 177 GLY A C 1
ATOM 1434 O O . GLY A 1 177 ? 14.481 -6.576 -19.083 1.00 93.75 177 GLY A O 1
ATOM 1435 N N . LEU A 1 178 ? 16.719 -6.703 -18.958 1.00 95.38 178 LEU A N 1
ATOM 1436 C CA . LEU A 1 178 ? 16.737 -7.719 -17.910 1.00 95.38 178 LEU A CA 1
ATOM 1437 C C . LEU A 1 178 ? 16.112 -7.214 -16.604 1.00 95.38 178 LEU A C 1
ATOM 1439 O O . LEU A 1 178 ? 15.290 -7.921 -16.025 1.00 95.38 178 LEU A O 1
ATOM 1443 N N . LEU A 1 179 ? 16.457 -5.998 -16.164 1.00 96.38 179 LEU A N 1
ATOM 1444 C CA . LEU A 1 179 ? 15.862 -5.382 -14.976 1.00 96.38 179 LEU A CA 1
ATOM 1445 C C . LEU A 1 179 ? 14.339 -5.298 -15.117 1.00 96.38 179 LEU A C 1
ATOM 1447 O O . LEU A 1 179 ? 13.615 -5.725 -14.221 1.00 96.38 179 LEU A O 1
ATOM 1451 N N . ALA A 1 180 ? 13.850 -4.812 -16.262 1.00 95.94 180 ALA A N 1
ATOM 1452 C CA . ALA A 1 180 ? 12.419 -4.713 -16.525 1.00 95.94 180 ALA A CA 1
ATOM 1453 C C . ALA A 1 180 ? 11.727 -6.085 -16.465 1.00 95.94 180 ALA A C 1
ATOM 1455 O O . ALA A 1 180 ? 10.713 -6.229 -15.786 1.00 95.94 180 ALA A O 1
ATOM 1456 N N . VAL A 1 181 ? 12.296 -7.108 -17.113 1.00 96.81 181 VAL A N 1
ATOM 1457 C CA . VAL A 1 181 ? 11.743 -8.472 -17.105 1.00 96.81 181 VAL A CA 1
ATOM 1458 C C . VAL A 1 181 ? 11.701 -9.051 -15.691 1.00 96.81 181 VAL A C 1
ATOM 1460 O O . VAL A 1 181 ? 10.670 -9.591 -15.291 1.00 96.81 181 VAL A O 1
ATOM 1463 N N . ILE A 1 182 ? 12.779 -8.912 -14.914 1.00 96.62 182 ILE A N 1
ATOM 1464 C CA . ILE A 1 182 ? 12.837 -9.431 -13.543 1.00 96.62 182 ILE A CA 1
ATOM 1465 C C . ILE A 1 182 ? 11.815 -8.718 -12.651 1.00 96.62 182 ILE A C 1
ATOM 1467 O O . ILE A 1 182 ? 11.057 -9.387 -11.952 1.00 96.62 182 ILE A O 1
ATOM 1471 N N . LEU A 1 183 ? 11.744 -7.383 -12.683 1.00 96.12 183 LEU A N 1
ATOM 1472 C CA . LEU A 1 183 ? 10.819 -6.628 -11.830 1.00 96.12 183 LEU A CA 1
ATOM 1473 C C . LEU A 1 183 ? 9.350 -6.884 -12.197 1.00 96.12 183 LEU A C 1
ATOM 1475 O O . LEU A 1 183 ? 8.520 -7.054 -11.302 1.00 96.12 183 LEU A O 1
ATOM 1479 N N . ILE A 1 184 ? 9.023 -6.980 -13.492 1.00 94.62 184 ILE A N 1
ATOM 1480 C CA . ILE A 1 184 ? 7.679 -7.365 -13.949 1.00 94.62 184 ILE A CA 1
ATOM 1481 C C . ILE A 1 184 ? 7.362 -8.798 -13.507 1.00 94.62 184 ILE A C 1
ATOM 1483 O O . ILE A 1 184 ? 6.280 -9.047 -12.979 1.00 94.62 184 ILE A O 1
ATOM 1487 N N . GLY A 1 185 ? 8.307 -9.731 -13.659 1.00 95.00 185 GLY A N 1
ATOM 1488 C CA . GLY A 1 185 ? 8.154 -11.119 -13.223 1.00 95.00 185 GLY A CA 1
ATOM 1489 C C . GLY A 1 185 ? 7.896 -11.237 -11.720 1.00 95.00 185 GLY A C 1
ATOM 1490 O O . GLY A 1 185 ? 6.938 -11.890 -11.311 1.00 95.00 185 GLY A O 1
ATOM 1491 N N . LEU A 1 186 ? 8.681 -10.536 -10.894 1.00 93.44 186 LEU A N 1
ATOM 1492 C CA . LEU A 1 186 ? 8.460 -10.453 -9.447 1.00 93.44 186 LEU A CA 1
ATOM 1493 C C . LEU A 1 186 ? 7.082 -9.879 -9.121 1.00 93.44 186 LEU A C 1
ATOM 1495 O O . LEU A 1 186 ? 6.391 -10.382 -8.234 1.00 93.44 186 LEU A O 1
ATOM 1499 N N . ARG A 1 187 ? 6.656 -8.846 -9.851 1.00 91.88 187 ARG A N 1
ATOM 1500 C CA . ARG A 1 187 ? 5.351 -8.232 -9.627 1.00 91.88 187 ARG A CA 1
ATOM 1501 C C . ARG A 1 187 ? 4.207 -9.190 -9.960 1.00 91.88 187 ARG A C 1
ATOM 1503 O O . ARG A 1 187 ? 3.282 -9.317 -9.160 1.00 91.88 187 ARG A O 1
ATOM 1510 N N . LEU A 1 188 ? 4.289 -9.901 -11.084 1.00 92.56 188 LEU A N 1
ATOM 1511 C CA . LEU A 1 188 ? 3.328 -10.943 -11.460 1.00 92.56 188 LEU A CA 1
ATOM 1512 C C . LEU A 1 188 ? 3.284 -12.065 -10.420 1.00 92.56 188 LEU A C 1
ATOM 1514 O O . LEU A 1 188 ? 2.201 -12.479 -10.013 1.00 92.56 188 LEU A O 1
ATOM 1518 N N . LEU A 1 189 ? 4.444 -12.503 -9.931 1.00 92.00 189 LEU A N 1
ATOM 1519 C CA . LEU A 1 189 ? 4.551 -13.528 -8.897 1.00 92.00 189 LEU A CA 1
ATOM 1520 C C . LEU A 1 189 ? 3.793 -13.109 -7.626 1.00 92.00 189 LEU A C 1
ATOM 1522 O O . LEU A 1 189 ? 2.977 -13.875 -7.118 1.00 92.00 189 LEU A O 1
ATOM 1526 N N . VAL A 1 190 ? 3.966 -11.868 -7.158 1.00 90.69 190 VAL A N 1
ATOM 1527 C CA . VAL A 1 190 ? 3.223 -11.344 -5.996 1.00 90.69 190 VAL A CA 1
ATOM 1528 C C . VAL A 1 190 ? 1.709 -11.291 -6.248 1.00 90.69 190 VAL A C 1
ATOM 1530 O O . VAL A 1 190 ? 0.934 -11.534 -5.323 1.00 90.69 190 VAL A O 1
ATOM 1533 N N . TYR A 1 191 ? 1.268 -11.012 -7.479 1.00 87.25 191 TYR A N 1
ATOM 1534 C CA . TYR A 1 191 ? -0.158 -11.014 -7.820 1.00 87.25 191 TYR A CA 1
ATOM 1535 C C . TYR A 1 191 ? -0.779 -12.416 -7.833 1.00 87.25 191 TYR A C 1
ATOM 1537 O O . TYR A 1 191 ? -1.905 -12.568 -7.355 1.00 87.25 191 TYR A O 1
ATOM 1545 N N . PHE A 1 192 ? -0.073 -13.421 -8.362 1.00 89.44 192 PHE A N 1
ATOM 1546 C CA . PHE A 1 192 ? -0.554 -14.808 -8.401 1.00 89.44 192 PHE A CA 1
ATOM 1547 C C . PHE A 1 192 ? -0.445 -15.512 -7.045 1.00 89.44 192 PHE A C 1
ATOM 1549 O O . PHE A 1 192 ? -1.281 -16.351 -6.720 1.00 89.44 192 PHE A O 1
ATOM 1556 N N . PHE A 1 193 ? 0.541 -15.136 -6.227 1.00 88.62 193 PHE A N 1
ATOM 1557 C CA . PHE A 1 193 ? 0.806 -15.748 -4.927 1.00 88.62 193 PHE A CA 1
ATOM 1558 C C . PHE A 1 193 ? 0.730 -14.717 -3.784 1.00 88.62 193 PHE A C 1
ATOM 1560 O O . PHE A 1 193 ? 1.740 -14.417 -3.137 1.00 88.62 193 PHE A O 1
ATOM 1567 N N . PRO A 1 194 ? -0.472 -14.193 -3.463 1.00 81.62 194 PRO A N 1
ATOM 1568 C CA . PRO A 1 194 ? -0.643 -13.136 -2.461 1.00 81.62 194 PRO A CA 1
ATOM 1569 C C . PRO A 1 194 ? -0.192 -13.546 -1.048 1.00 81.62 194 PRO A C 1
ATOM 1571 O O . PRO A 1 194 ? 0.165 -12.687 -0.243 1.00 81.62 194 PRO A O 1
ATOM 1574 N N . LEU A 1 195 ? -0.151 -14.850 -0.749 1.00 81.50 195 LEU A N 1
ATOM 1575 C CA . LEU A 1 195 ? 0.277 -15.414 0.540 1.00 81.50 195 LEU A CA 1
ATOM 1576 C C . LEU A 1 195 ? 1.784 -15.248 0.825 1.00 81.50 195 LEU A C 1
ATOM 1578 O O . LEU A 1 195 ? 2.182 -15.207 1.995 1.00 81.50 195 LEU A O 1
ATOM 1582 N N . LEU A 1 196 ? 2.623 -15.116 -0.214 1.00 83.69 196 LEU A N 1
ATOM 1583 C CA . LEU A 1 196 ? 4.084 -15.042 -0.06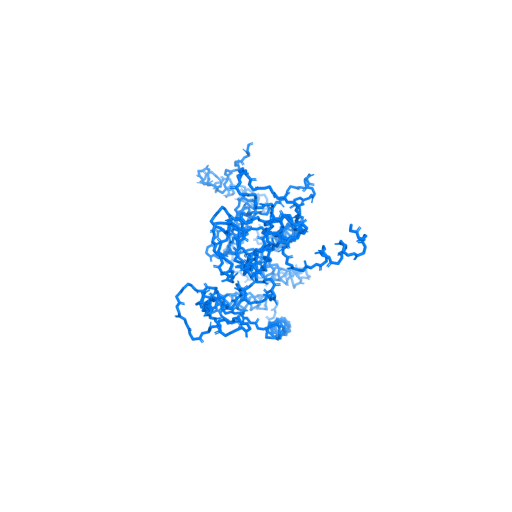2 1.00 83.69 196 LEU A CA 1
ATOM 1584 C C . LEU A 1 196 ? 4.517 -13.834 0.762 1.00 83.69 196 LEU A C 1
ATOM 1586 O O . LEU A 1 196 ? 5.298 -13.964 1.701 1.00 83.69 196 LEU A O 1
ATOM 1590 N N . LEU A 1 197 ? 3.974 -12.662 0.437 1.00 83.31 197 LEU A N 1
ATOM 1591 C CA . LEU A 1 197 ? 4.237 -11.428 1.176 1.00 83.31 197 LEU A CA 1
ATOM 1592 C C . LEU A 1 197 ? 3.085 -11.060 2.106 1.00 83.31 197 LEU A C 1
ATOM 1594 O O . LEU A 1 197 ? 3.323 -10.424 3.127 1.00 83.31 197 LEU A O 1
ATOM 1598 N N . ASN A 1 198 ? 1.867 -11.523 1.805 1.00 85.06 198 ASN A N 1
ATOM 1599 C CA . ASN A 1 198 ? 0.670 -11.280 2.600 1.00 85.06 198 ASN A CA 1
ATOM 1600 C C . ASN A 1 198 ? 0.444 -9.787 2.890 1.00 85.06 198 ASN A C 1
ATOM 1602 O O . ASN A 1 198 ? 0.152 -9.373 4.008 1.00 85.06 198 ASN A O 1
ATOM 1606 N N . LEU A 1 199 ? 0.618 -8.961 1.854 1.00 85.19 199 LEU A N 1
ATOM 1607 C CA . LEU A 1 199 ? 0.575 -7.501 1.965 1.00 85.19 199 LEU A CA 1
ATOM 1608 C C . LEU A 1 199 ? -0.807 -6.986 2.396 1.00 85.19 199 LEU A C 1
ATOM 1610 O O . LEU A 1 199 ? -0.901 -5.929 3.009 1.00 85.19 199 LEU A O 1
ATOM 1614 N N . ARG A 1 200 ? -1.873 -7.760 2.146 1.00 82.94 200 ARG A N 1
ATOM 1615 C CA . ARG A 1 200 ? -3.259 -7.414 2.508 1.00 82.94 200 ARG A CA 1
ATOM 1616 C C . ARG A 1 200 ? -3.521 -7.319 4.011 1.00 82.94 200 ARG A C 1
ATOM 1618 O O . ARG A 1 200 ? -4.543 -6.763 4.390 1.00 82.94 200 ARG A O 1
ATOM 1625 N N . GLN A 1 201 ? -2.624 -7.825 4.858 1.00 81.25 201 GLN A N 1
ATOM 1626 C CA . GLN A 1 201 ? -2.733 -7.636 6.309 1.00 81.25 201 GLN A CA 1
ATOM 1627 C C . GLN A 1 201 ? -2.505 -6.171 6.736 1.00 81.25 201 GLN A C 1
ATOM 1629 O O . GLN A 1 201 ? -2.815 -5.803 7.868 1.00 81.25 201 GLN A O 1
ATOM 1634 N N . PHE A 1 202 ? -1.924 -5.343 5.858 1.00 84.94 202 PHE A N 1
ATOM 1635 C CA . PHE A 1 202 ? -1.670 -3.930 6.118 1.00 84.94 202 PHE A CA 1
ATOM 1636 C C . PHE A 1 202 ? -2.776 -3.061 5.521 1.00 84.94 202 PHE A C 1
ATOM 1638 O O . PHE A 1 202 ? -3.135 -3.200 4.352 1.00 84.94 202 PHE A O 1
ATOM 1645 N N . GLU A 1 203 ? -3.228 -2.078 6.296 1.00 84.62 203 GLU A N 1
ATOM 1646 C CA . GLU A 1 203 ? -4.260 -1.113 5.901 1.00 84.62 203 GLU A CA 1
ATOM 1647 C C . GLU A 1 203 ? -3.904 -0.360 4.602 1.00 84.62 203 GLU A C 1
ATOM 1649 O O . GLU A 1 203 ? -4.772 -0.077 3.784 1.00 84.62 203 GLU A O 1
ATOM 1654 N N . PHE A 1 204 ? -2.610 -0.112 4.354 1.00 87.19 204 PHE A N 1
ATOM 1655 C CA . PHE A 1 204 ? -2.099 0.529 3.130 1.00 87.19 204 PHE A CA 1
ATOM 1656 C C . PHE A 1 204 ? -2.402 -0.260 1.841 1.00 87.19 204 PHE A C 1
ATOM 1658 O O . PHE A 1 204 ? -2.456 0.315 0.755 1.00 87.19 20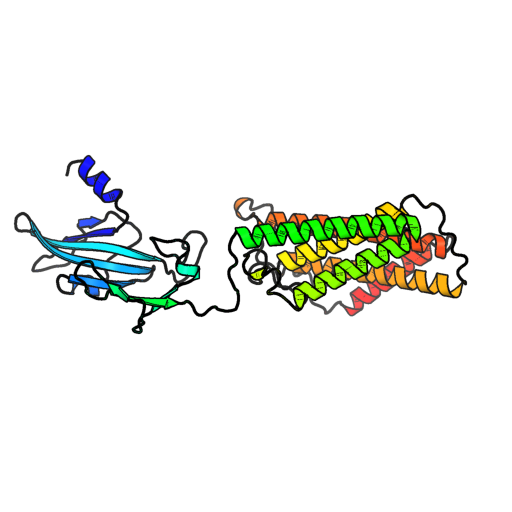4 PHE A O 1
ATOM 1665 N N . PHE A 1 205 ? -2.634 -1.570 1.958 1.00 88.50 205 PHE A N 1
ATOM 1666 C CA . PHE A 1 205 ? -3.021 -2.452 0.855 1.00 88.50 205 PHE A CA 1
ATOM 1667 C C . PHE A 1 205 ? -4.522 -2.794 0.878 1.00 88.50 205 PHE A C 1
ATOM 1669 O O . PHE A 1 205 ? -4.964 -3.720 0.192 1.00 88.50 205 PHE A O 1
ATOM 1676 N N . SER A 1 206 ? -5.317 -2.049 1.653 1.00 84.12 206 SER A N 1
ATOM 1677 C CA . SER A 1 206 ? -6.770 -2.190 1.682 1.00 84.12 206 SER A CA 1
ATOM 1678 C C . SER A 1 206 ? -7.411 -1.485 0.479 1.00 84.12 206 SER A C 1
ATOM 1680 O O . SER A 1 206 ? -7.106 -0.314 0.230 1.00 84.12 206 SER A O 1
ATOM 1682 N N . PRO A 1 207 ? -8.349 -2.139 -0.233 1.00 83.69 207 PRO A N 1
ATOM 1683 C CA . PRO A 1 207 ? -9.113 -1.501 -1.307 1.00 83.69 207 PRO A CA 1
ATOM 1684 C C . PRO A 1 207 ? -10.069 -0.412 -0.791 1.00 83.69 207 PRO A C 1
ATOM 1686 O O . PRO A 1 207 ? -10.599 0.359 -1.581 1.00 83.69 207 PRO A O 1
ATOM 1689 N N . LEU A 1 208 ? -10.302 -0.332 0.527 1.00 81.69 208 LEU A N 1
ATOM 1690 C CA . LEU A 1 208 ? -11.212 0.649 1.129 1.00 81.69 208 LEU A CA 1
ATOM 1691 C C . LEU A 1 208 ? -10.689 2.091 1.054 1.00 81.69 208 LEU A C 1
ATOM 1693 O O . LEU A 1 208 ? -11.489 3.021 1.137 1.00 81.69 208 LEU A O 1
ATOM 1697 N N . ILE A 1 209 ? -9.368 2.267 0.934 1.00 82.50 209 ILE A N 1
ATOM 1698 C CA . ILE A 1 209 ? -8.709 3.581 0.877 1.00 82.50 209 ILE A CA 1
ATOM 1699 C C . ILE A 1 209 ? -8.597 4.069 -0.569 1.00 82.50 209 ILE A C 1
ATOM 1701 O O . ILE A 1 209 ? -8.875 5.229 -0.862 1.00 82.50 209 ILE A O 1
ATOM 1705 N N . TYR A 1 210 ? -8.184 3.177 -1.466 1.00 83.88 210 TYR A N 1
ATOM 1706 C CA . TYR A 1 210 ? -8.054 3.412 -2.899 1.00 83.88 210 TYR A CA 1
ATOM 1707 C C . TYR A 1 210 ? -8.190 2.069 -3.609 1.00 83.88 210 TYR A C 1
ATOM 1709 O O . TYR A 1 210 ? -7.551 1.098 -3.203 1.00 83.88 210 TYR A O 1
ATOM 1717 N N . GLY A 1 211 ? -8.975 2.019 -4.678 1.00 78.25 211 GLY A N 1
ATOM 1718 C CA . GLY A 1 211 ? -9.144 0.818 -5.484 1.00 78.25 211 GLY A CA 1
ATOM 1719 C C . GLY A 1 211 ? -9.705 1.186 -6.844 1.00 78.25 211 GLY A C 1
ATOM 1720 O O . GLY A 1 211 ? -10.908 1.362 -6.982 1.00 78.25 211 GLY A O 1
ATOM 1721 N N . SER A 1 212 ? -8.824 1.309 -7.837 1.00 76.62 212 SER A N 1
ATOM 1722 C CA . SER A 1 212 ? -9.222 1.756 -9.175 1.00 76.62 212 SER A CA 1
ATOM 1723 C C . SER A 1 212 ? -9.534 0.580 -10.101 1.00 76.62 212 SER A C 1
ATOM 1725 O O . SER A 1 212 ? -10.597 0.532 -10.706 1.00 76.62 212 SER A O 1
ATOM 1727 N N . ASN A 1 213 ? -8.623 -0.397 -10.208 1.00 79.25 213 ASN A N 1
ATOM 1728 C CA . ASN A 1 213 ? -8.695 -1.452 -11.226 1.00 79.25 213 ASN A CA 1
ATOM 1729 C C . ASN A 1 213 ? -8.070 -2.774 -10.753 1.00 79.25 213 ASN A C 1
ATOM 1731 O O . ASN A 1 213 ? -7.376 -2.830 -9.740 1.00 79.25 213 ASN A O 1
ATOM 1735 N N . LEU A 1 214 ? -8.225 -3.847 -11.542 1.00 69.44 214 LEU A N 1
ATOM 1736 C CA . LEU A 1 214 ? -7.650 -5.175 -11.253 1.00 69.44 214 LEU A CA 1
ATOM 1737 C C . LEU A 1 214 ? -6.124 -5.168 -11.049 1.00 69.44 214 LEU A C 1
ATOM 1739 O O . LEU A 1 214 ? -5.605 -6.014 -10.323 1.00 69.44 214 LEU A O 1
ATOM 1743 N N . ILE A 1 215 ? -5.409 -4.222 -11.662 1.00 70.00 215 ILE A N 1
ATOM 1744 C CA . ILE A 1 215 ? -3.960 -4.038 -11.485 1.00 70.00 215 ILE A CA 1
ATOM 1745 C C . ILE A 1 215 ? -3.674 -3.179 -10.239 1.00 70.00 215 ILE A C 1
ATOM 1747 O O . ILE A 1 215 ? -2.739 -3.446 -9.485 1.00 70.00 215 ILE A O 1
ATOM 1751 N N . GLN A 1 216 ? -4.502 -2.171 -9.976 1.00 78.38 216 GLN A N 1
ATOM 1752 C CA . GLN A 1 216 ? -4.358 -1.202 -8.886 1.00 78.38 216 GLN A CA 1
ATOM 1753 C C . GLN A 1 216 ? -5.447 -1.425 -7.842 1.00 78.38 216 GLN A C 1
ATOM 1755 O O . GLN A 1 216 ? -6.363 -0.619 -7.673 1.00 78.38 216 GLN A O 1
ATOM 1760 N N . LYS A 1 217 ? -5.344 -2.575 -7.171 1.00 83.56 217 LYS A N 1
ATOM 1761 C CA . LYS A 1 217 ? -6.334 -3.033 -6.189 1.00 83.56 217 LYS A CA 1
ATOM 1762 C C . LYS A 1 217 ? -6.291 -2.230 -4.887 1.00 83.56 217 LYS A C 1
ATOM 1764 O O . LYS A 1 217 ? -7.244 -2.297 -4.122 1.00 83.56 217 LYS A O 1
ATOM 1769 N N . SER A 1 218 ? -5.176 -1.555 -4.614 1.00 90.31 218 SER A N 1
ATOM 1770 C CA . SER A 1 218 ? -4.921 -0.819 -3.377 1.00 90.31 218 SER A CA 1
ATOM 1771 C C . SER A 1 218 ? -3.931 0.328 -3.584 1.00 90.31 218 SER A C 1
ATOM 1773 O O . SER A 1 218 ? -3.223 0.372 -4.598 1.00 90.31 218 SER A O 1
ATOM 1775 N N . LEU A 1 219 ? -3.851 1.249 -2.615 1.00 90.19 219 LEU A N 1
ATOM 1776 C CA . LEU A 1 219 ? -2.871 2.343 -2.632 1.00 90.19 219 LEU A CA 1
ATOM 1777 C C . LEU A 1 219 ? -1.438 1.794 -2.625 1.00 90.19 219 LEU A C 1
ATOM 1779 O O . LEU A 1 219 ? -0.588 2.254 -3.386 1.00 90.19 219 LEU A O 1
ATOM 1783 N N . GLY A 1 220 ? -1.184 0.760 -1.821 1.00 91.69 220 GLY A N 1
ATOM 1784 C CA . GLY A 1 220 ? 0.106 0.080 -1.784 1.00 91.69 220 GLY A CA 1
ATOM 1785 C C . GLY A 1 220 ? 0.477 -0.611 -3.091 1.00 91.69 220 GLY A C 1
ATOM 1786 O O . GLY A 1 220 ? 1.645 -0.600 -3.479 1.00 91.69 220 GLY A O 1
ATOM 1787 N N . ASP A 1 221 ? -0.500 -1.149 -3.824 1.00 92.00 221 ASP A N 1
ATOM 1788 C CA . ASP A 1 221 ? -0.244 -1.712 -5.149 1.00 92.00 221 ASP A CA 1
ATOM 1789 C C . ASP A 1 221 ? 0.168 -0.646 -6.164 1.00 92.00 221 ASP A C 1
ATOM 1791 O O . ASP A 1 221 ? 1.090 -0.875 -6.951 1.00 92.00 221 ASP A O 1
ATOM 1795 N N . LEU A 1 222 ? -0.489 0.517 -6.135 1.00 93.44 222 LEU A N 1
ATOM 1796 C CA . LEU A 1 222 ? -0.102 1.666 -6.950 1.00 93.44 222 LEU A CA 1
ATOM 1797 C C . LEU A 1 222 ? 1.308 2.140 -6.580 1.00 93.44 222 LEU A C 1
ATOM 1799 O O . LEU A 1 222 ? 2.138 2.307 -7.468 1.00 93.44 222 LEU A O 1
ATOM 1803 N N . PHE A 1 223 ? 1.596 2.287 -5.286 1.00 94.81 223 PHE A N 1
ATOM 1804 C CA . PHE A 1 223 ? 2.901 2.714 -4.778 1.00 94.81 223 PHE A CA 1
ATOM 1805 C C . PHE A 1 223 ? 4.041 1.816 -5.276 1.00 94.81 223 PHE A C 1
ATOM 1807 O O . PHE A 1 223 ? 5.016 2.313 -5.838 1.00 94.81 223 PHE A O 1
ATOM 1814 N N . ILE A 1 224 ? 3.896 0.491 -5.144 1.00 94.50 224 ILE A N 1
ATOM 1815 C CA . ILE A 1 224 ? 4.893 -0.469 -5.643 1.00 94.50 224 ILE A CA 1
ATOM 1816 C C . ILE A 1 224 ? 5.051 -0.332 -7.158 1.00 94.50 224 ILE A C 1
ATOM 1818 O O . ILE A 1 224 ? 6.176 -0.258 -7.645 1.00 94.50 224 ILE A O 1
ATOM 1822 N N . ASN A 1 225 ? 3.947 -0.271 -7.909 1.00 94.19 225 ASN A N 1
ATOM 1823 C CA . ASN A 1 225 ? 4.004 -0.143 -9.365 1.00 94.19 225 ASN A CA 1
ATOM 1824 C C . ASN A 1 225 ? 4.749 1.131 -9.796 1.00 94.19 225 ASN A C 1
ATOM 1826 O O . ASN A 1 225 ? 5.577 1.069 -10.702 1.00 94.19 225 ASN A O 1
ATOM 1830 N N . VAL A 1 226 ? 4.502 2.261 -9.126 1.00 95.69 226 VAL A N 1
ATOM 1831 C CA . VAL A 1 226 ? 5.168 3.539 -9.415 1.00 95.69 226 VAL A CA 1
ATOM 1832 C C . VAL A 1 226 ? 6.654 3.491 -9.069 1.00 95.69 226 VAL A C 1
ATOM 1834 O O . VAL A 1 226 ? 7.461 3.936 -9.879 1.00 95.69 226 VAL A O 1
ATOM 1837 N N . ILE A 1 227 ? 7.042 2.903 -7.933 1.00 96.25 227 ILE A N 1
ATOM 1838 C CA . ILE A 1 227 ? 8.461 2.760 -7.566 1.00 96.25 227 ILE A CA 1
ATOM 1839 C C . ILE A 1 227 ? 9.202 1.840 -8.534 1.00 96.25 227 ILE A C 1
ATOM 1841 O O . ILE A 1 227 ? 10.290 2.187 -8.986 1.00 96.25 227 ILE A O 1
ATOM 1845 N N . LEU A 1 228 ? 8.632 0.681 -8.875 1.00 95.56 228 LEU A N 1
ATOM 1846 C CA . LEU A 1 228 ? 9.264 -0.252 -9.812 1.00 95.56 228 LEU A CA 1
ATOM 1847 C C . LEU A 1 228 ? 9.416 0.376 -11.200 1.00 95.56 228 LEU A C 1
ATOM 1849 O O . LEU A 1 228 ? 10.467 0.248 -11.825 1.00 95.56 228 LEU A O 1
ATOM 1853 N N . PHE A 1 229 ? 8.391 1.096 -11.661 1.00 95.50 229 PHE A N 1
ATOM 1854 C CA . PHE A 1 229 ? 8.458 1.845 -12.909 1.00 95.50 229 PHE A CA 1
ATOM 1855 C C . PHE A 1 229 ? 9.534 2.938 -12.855 1.00 95.50 229 PHE A C 1
ATOM 1857 O O . PHE A 1 229 ? 10.401 2.977 -13.726 1.00 95.50 229 PHE A O 1
ATOM 1864 N N . ALA A 1 230 ? 9.539 3.772 -11.811 1.00 96.94 230 ALA A N 1
ATOM 1865 C CA . ALA A 1 230 ? 10.540 4.818 -11.620 1.00 96.94 230 ALA A CA 1
ATOM 1866 C C . ALA A 1 230 ? 11.963 4.250 -11.587 1.00 96.94 230 ALA A C 1
ATOM 1868 O O . ALA A 1 230 ? 12.853 4.802 -12.225 1.00 96.94 230 ALA A O 1
ATOM 1869 N N . TRP A 1 231 ? 12.172 3.109 -10.927 1.00 96.81 231 TRP A N 1
ATOM 1870 C CA . TRP A 1 231 ? 13.471 2.445 -10.883 1.00 96.81 231 TRP A CA 1
ATOM 1871 C C . TRP A 1 231 ? 13.952 2.042 -12.281 1.00 96.81 231 TRP A C 1
ATOM 1873 O O . TRP A 1 231 ? 15.075 2.381 -12.651 1.00 96.81 231 TRP A O 1
ATOM 1883 N N . ILE A 1 232 ? 13.106 1.404 -13.098 1.00 96.06 232 ILE A N 1
ATOM 1884 C CA . ILE A 1 232 ? 13.467 1.039 -14.479 1.00 96.06 232 ILE A CA 1
ATOM 1885 C C . ILE A 1 232 ? 13.857 2.287 -15.282 1.00 96.06 232 ILE A C 1
ATOM 1887 O O . ILE A 1 232 ? 14.882 2.285 -15.966 1.00 96.06 232 ILE A O 1
ATOM 1891 N N . ILE A 1 233 ? 13.065 3.359 -15.183 1.00 96.00 233 ILE A N 1
ATOM 1892 C CA . ILE A 1 233 ? 13.304 4.592 -15.938 1.00 96.00 233 ILE A CA 1
ATOM 1893 C C . ILE A 1 233 ? 14.573 5.308 -15.473 1.00 96.00 233 ILE A C 1
ATOM 1895 O O . ILE A 1 233 ? 15.390 5.693 -16.308 1.00 96.00 233 ILE A O 1
ATOM 1899 N N . PHE A 1 234 ? 14.780 5.464 -14.166 1.00 95.31 234 PHE A N 1
ATOM 1900 C CA . PHE A 1 234 ? 15.971 6.124 -13.627 1.00 95.31 234 PHE A CA 1
ATOM 1901 C C . PHE A 1 234 ? 17.231 5.324 -13.936 1.00 95.31 234 PHE A C 1
ATOM 1903 O O . PHE A 1 234 ? 18.254 5.908 -14.285 1.00 95.31 234 PHE A O 1
ATOM 1910 N N . TYR A 1 235 ? 17.149 3.993 -13.886 1.00 94.81 235 TYR A N 1
ATOM 1911 C CA . TYR A 1 235 ? 18.246 3.124 -14.289 1.00 94.81 235 TYR A CA 1
ATOM 1912 C C . TYR A 1 235 ? 18.584 3.289 -15.776 1.00 94.81 235 TYR A C 1
ATOM 1914 O O . TYR A 1 235 ? 19.750 3.468 -16.141 1.00 94.81 235 TYR A O 1
ATOM 1922 N N . ALA A 1 236 ? 17.565 3.293 -16.641 1.00 93.06 236 ALA A N 1
ATOM 1923 C CA . ALA A 1 236 ? 17.740 3.513 -18.072 1.00 93.06 236 ALA A CA 1
ATOM 1924 C C . ALA A 1 236 ? 18.338 4.894 -18.372 1.00 93.06 236 ALA A C 1
ATOM 1926 O O . ALA A 1 236 ? 19.290 4.998 -19.148 1.00 93.06 236 ALA A O 1
ATOM 1927 N N . TRP A 1 237 ? 17.839 5.940 -17.708 1.00 91.88 237 TRP A N 1
ATOM 1928 C CA . TRP A 1 237 ? 18.376 7.294 -17.797 1.00 91.88 237 TRP A CA 1
ATOM 1929 C C . TRP A 1 237 ? 19.844 7.342 -17.374 1.00 91.88 237 TRP A C 1
ATOM 1931 O O . TRP A 1 237 ? 20.694 7.773 -18.151 1.00 91.88 237 TRP A O 1
ATOM 1941 N N . TYR A 1 238 ? 20.169 6.815 -16.194 1.00 91.50 238 TYR A N 1
ATOM 1942 C CA . TYR A 1 238 ? 21.528 6.800 -15.659 1.00 91.50 238 TYR A CA 1
ATOM 1943 C C . TYR A 1 238 ? 22.532 6.136 -16.615 1.00 91.50 238 TYR A C 1
ATOM 1945 O O . TYR A 1 238 ? 23.641 6.645 -16.804 1.00 91.50 238 TYR A O 1
ATOM 1953 N N . LYS A 1 239 ? 22.142 5.032 -17.267 1.00 88.69 239 LYS A N 1
ATOM 1954 C CA . LYS A 1 239 ? 23.009 4.295 -18.200 1.00 88.69 239 LYS A CA 1
ATOM 1955 C C . LYS A 1 239 ? 23.106 4.897 -19.600 1.00 88.69 239 LYS A C 1
ATOM 1957 O O . LYS A 1 239 ? 24.105 4.653 -20.283 1.00 88.69 239 LYS A O 1
ATOM 1962 N N . TRP A 1 240 ? 22.112 5.662 -20.043 1.00 84.69 240 TRP A N 1
ATOM 1963 C CA . TRP A 1 240 ? 22.094 6.259 -21.383 1.00 84.69 240 TRP A CA 1
ATOM 1964 C C . TRP A 1 240 ? 22.406 7.757 -21.426 1.00 84.69 240 TRP A C 1
ATOM 1966 O O . TRP A 1 240 ? 22.723 8.261 -22.503 1.00 84.69 240 TRP A O 1
ATOM 1976 N N . GLN A 1 241 ? 22.404 8.468 -20.295 1.00 75.50 241 GLN A N 1
ATOM 1977 C CA . GLN A 1 241 ? 22.641 9.916 -20.277 1.00 75.50 241 GLN A CA 1
ATOM 1978 C C . GLN A 1 241 ? 24.031 10.319 -20.817 1.00 75.50 241 GLN A C 1
ATOM 1980 O O . GLN A 1 241 ? 24.141 11.353 -21.470 1.00 75.50 241 GLN A O 1
ATOM 1985 N N . HIS A 1 242 ? 25.061 9.479 -20.648 1.00 69.38 242 HIS A N 1
ATOM 1986 C CA . HIS A 1 242 ? 26.444 9.769 -21.072 1.00 69.38 242 HIS A CA 1
ATOM 1987 C C . HIS A 1 242 ? 26.846 9.157 -22.425 1.00 69.38 242 HIS A C 1
ATOM 1989 O O . HIS A 1 242 ? 27.987 9.309 -22.854 1.00 69.38 242 HIS A O 1
ATOM 1995 N N . LYS A 1 243 ? 25.950 8.431 -23.106 1.00 65.75 243 LYS A N 1
ATOM 1996 C CA . LYS A 1 243 ? 26.250 7.872 -24.432 1.00 65.75 243 LYS A CA 1
ATOM 1997 C C . LYS A 1 243 ? 25.801 8.857 -25.509 1.00 65.75 243 LYS A C 1
ATOM 1999 O O . LYS A 1 243 ? 24.631 8.888 -25.873 1.00 65.75 243 LYS A O 1
ATOM 2004 N N . GLU A 1 244 ? 26.750 9.654 -25.994 1.00 53.72 244 GLU A N 1
ATOM 2005 C CA . GLU A 1 244 ? 26.571 10.672 -27.047 1.00 53.72 244 GLU A CA 1
ATOM 2006 C C . GLU A 1 244 ? 26.268 10.070 -28.429 1.00 53.72 244 GLU A C 1
ATOM 2008 O O . GLU A 1 244 ? 25.697 10.718 -29.299 1.00 53.72 244 GLU A O 1
ATOM 2013 N N . THR A 1 245 ? 26.612 8.802 -28.649 1.00 49.41 245 THR A N 1
ATOM 2014 C CA . THR A 1 245 ? 26.449 8.136 -29.941 1.00 49.41 245 THR A CA 1
ATOM 2015 C C . THR A 1 245 ? 25.663 6.847 -29.767 1.00 49.41 245 THR A C 1
ATOM 2017 O O . THR A 1 245 ? 26.107 5.907 -29.113 1.00 49.41 245 THR A O 1
ATOM 2020 N N . TYR A 1 246 ? 24.480 6.790 -30.380 1.00 53.28 246 TYR A N 1
ATOM 2021 C CA . TYR A 1 246 ? 23.824 5.529 -30.711 1.00 53.28 246 TYR A CA 1
ATOM 2022 C C . TYR A 1 246 ? 24.407 5.064 -32.050 1.00 53.28 246 TYR A C 1
ATOM 2024 O O . TYR A 1 246 ? 24.005 5.590 -33.093 1.00 53.28 246 TYR A O 1
ATOM 2032 N N . PRO A 1 247 ? 25.345 4.100 -32.088 1.00 47.78 247 PRO A N 1
ATOM 2033 C CA . PRO A 1 247 ? 25.906 3.633 -33.339 1.00 47.78 247 PRO A CA 1
ATOM 2034 C C . PRO A 1 247 ? 24.960 2.567 -33.870 1.00 47.78 247 PRO A C 1
ATOM 2036 O O . PRO A 1 247 ? 25.256 1.377 -33.840 1.00 47.78 247 PRO A O 1
ATOM 2039 N N . VAL A 1 248 ? 23.769 2.974 -34.299 1.00 54.06 248 VAL A N 1
ATOM 2040 C CA . VAL A 1 248 ? 22.846 2.036 -34.921 1.00 54.06 248 VAL A CA 1
ATOM 2041 C C . VAL A 1 248 ? 22.855 2.219 -36.421 1.00 54.06 248 VAL A C 1
ATOM 2043 O O . VAL A 1 248 ? 22.079 2.974 -37.014 1.00 54.06 248 VAL A O 1
ATOM 2046 N N . HIS A 1 249 ? 23.748 1.432 -37.028 1.00 58.34 249 HIS A N 1
ATOM 2047 C CA . HIS A 1 249 ? 23.667 0.924 -38.396 1.00 58.34 249 HIS A CA 1
ATOM 2048 C C . HIS A 1 249 ? 22.414 0.040 -38.574 1.00 58.34 249 HIS A C 1
ATOM 2050 O O . HIS A 1 249 ? 22.464 -1.072 -39.087 1.00 58.34 249 HIS A O 1
ATOM 2056 N N . PHE A 1 250 ? 21.256 0.515 -38.118 1.00 66.38 250 PHE A N 1
ATOM 2057 C CA . PHE A 1 250 ? 19.982 -0.102 -38.427 1.00 66.38 250 PHE A CA 1
ATOM 2058 C C . PHE A 1 250 ? 19.540 0.322 -39.820 1.00 66.38 250 PHE A C 1
ATOM 2060 O O . PHE A 1 250 ? 19.716 1.476 -40.226 1.00 66.38 250 PHE A O 1
ATOM 2067 N N . SER A 1 251 ? 18.910 -0.612 -40.532 1.00 79.19 251 SER A N 1
ATOM 2068 C CA . SER A 1 251 ? 18.252 -0.303 -41.794 1.00 79.19 251 SER A CA 1
ATOM 2069 C C . SER A 1 251 ? 17.215 0.807 -41.589 1.00 79.19 251 SER A C 1
ATOM 2071 O O . SER A 1 251 ? 16.613 0.944 -40.518 1.00 79.19 251 SER A O 1
ATOM 2073 N N . LYS A 1 252 ? 16.969 1.602 -42.634 1.00 80.56 252 LYS A N 1
ATOM 2074 C CA . LYS A 1 252 ? 16.010 2.719 -42.602 1.00 80.56 252 LYS A CA 1
ATOM 2075 C C . LYS A 1 252 ? 14.625 2.286 -42.089 1.00 80.56 252 LYS A C 1
ATOM 2077 O O . LYS A 1 252 ? 13.984 3.044 -41.370 1.00 80.56 252 LYS A O 1
ATOM 2082 N N . LYS A 1 253 ? 14.200 1.051 -42.392 1.00 83.81 253 LYS A N 1
ATOM 2083 C CA . LYS A 1 253 ? 12.930 0.466 -41.925 1.00 83.81 253 LYS A CA 1
ATOM 2084 C C . LYS A 1 253 ? 12.892 0.277 -40.404 1.00 83.81 253 LYS A C 1
ATOM 2086 O O . LYS A 1 253 ? 11.909 0.645 -39.774 1.00 83.81 253 LYS A O 1
ATOM 2091 N N . ILE A 1 254 ? 13.967 -0.247 -39.813 1.00 83.44 254 ILE A N 1
ATOM 2092 C CA . ILE A 1 254 ? 14.056 -0.487 -38.364 1.00 83.44 254 ILE A CA 1
ATOM 2093 C C . ILE A 1 254 ? 14.087 0.842 -37.599 1.00 83.44 254 ILE A C 1
ATOM 2095 O O . ILE A 1 254 ? 13.417 0.974 -36.581 1.00 83.44 254 ILE A O 1
ATOM 2099 N N . LYS A 1 255 ? 14.791 1.855 -38.123 1.00 81.56 255 LYS A N 1
ATOM 2100 C CA . LYS A 1 255 ? 14.798 3.209 -37.540 1.00 81.56 255 LYS A CA 1
ATOM 2101 C C . LYS A 1 255 ? 13.394 3.819 -37.479 1.00 81.56 255 LYS A C 1
ATOM 2103 O O . LYS A 1 255 ? 12.996 4.323 -36.434 1.00 81.56 255 LYS A O 1
ATOM 2108 N N . TRP A 1 256 ? 12.632 3.711 -38.569 1.00 82.94 256 TRP A N 1
ATOM 2109 C CA . TRP A 1 256 ? 11.239 4.162 -38.613 1.00 82.94 256 TRP A CA 1
ATOM 2110 C C . TRP A 1 256 ? 10.337 3.380 -37.653 1.00 82.94 256 TRP A C 1
ATOM 2112 O O . TRP A 1 256 ? 9.550 3.996 -36.941 1.00 82.94 256 TRP A O 1
ATOM 2122 N N . LEU A 1 257 ? 10.481 2.052 -37.583 1.00 86.56 257 LEU A N 1
ATOM 2123 C CA . LEU A 1 257 ? 9.710 1.219 -36.657 1.00 86.56 257 LEU A CA 1
ATOM 2124 C C . LEU A 1 257 ? 9.951 1.621 -35.194 1.00 86.56 257 LEU A C 1
ATOM 2126 O O . LEU A 1 257 ? 8.993 1.826 -34.453 1.00 86.56 257 LEU A O 1
ATOM 2130 N N . ILE A 1 258 ? 11.217 1.778 -34.793 1.00 85.06 258 ILE A N 1
ATOM 2131 C CA . ILE A 1 258 ? 11.592 2.194 -33.433 1.00 85.06 258 ILE A CA 1
ATOM 2132 C C . ILE A 1 258 ? 11.054 3.596 -33.131 1.00 85.06 258 ILE A C 1
ATOM 2134 O O . ILE A 1 258 ? 10.499 3.813 -32.059 1.00 85.06 258 ILE A O 1
ATOM 2138 N N . GLY A 1 259 ? 11.175 4.533 -34.075 1.00 85.25 259 GLY A N 1
ATOM 2139 C CA . GLY A 1 259 ? 10.674 5.896 -33.914 1.00 85.25 259 GLY A CA 1
ATOM 2140 C C . GLY A 1 259 ? 9.153 5.965 -33.746 1.00 85.25 259 GLY A C 1
ATOM 2141 O O . GLY A 1 259 ? 8.670 6.638 -32.839 1.00 85.25 259 GLY A O 1
ATOM 2142 N N . ILE A 1 260 ? 8.397 5.226 -34.568 1.00 86.06 260 ILE A N 1
ATOM 2143 C CA . ILE A 1 260 ? 6.932 5.129 -34.451 1.00 86.06 260 ILE A CA 1
ATOM 2144 C C . ILE A 1 260 ? 6.543 4.491 -33.115 1.00 86.06 260 ILE A C 1
ATOM 2146 O O . ILE A 1 260 ? 5.649 4.989 -32.435 1.00 86.06 260 ILE A O 1
ATOM 2150 N N . LEU A 1 261 ? 7.221 3.411 -32.716 1.00 89.19 261 LEU A N 1
ATOM 2151 C CA . LEU A 1 261 ? 6.937 2.719 -31.461 1.00 89.19 261 LEU A CA 1
ATOM 2152 C C . LEU A 1 261 ? 7.237 3.609 -30.247 1.00 89.19 261 LEU A C 1
ATOM 2154 O O . LEU A 1 261 ? 6.433 3.654 -29.321 1.00 89.19 261 LEU A O 1
ATOM 2158 N N . ALA A 1 262 ? 8.337 4.365 -30.271 1.00 88.62 262 ALA A N 1
ATOM 2159 C CA . ALA A 1 262 ? 8.680 5.326 -29.226 1.00 88.62 262 ALA A CA 1
ATOM 2160 C C . ALA A 1 262 ? 7.661 6.474 -29.136 1.00 88.62 262 ALA A C 1
ATOM 2162 O O . ALA A 1 262 ? 7.281 6.868 -28.035 1.00 88.62 262 ALA A O 1
ATOM 2163 N N . LEU A 1 263 ? 7.176 6.978 -30.275 1.00 88.19 263 LEU A N 1
ATOM 2164 C CA . LEU A 1 263 ? 6.152 8.024 -30.315 1.00 88.19 263 LEU A CA 1
ATOM 2165 C C . LEU A 1 263 ? 4.798 7.510 -29.809 1.00 88.19 263 LEU A C 1
ATOM 2167 O O . LEU A 1 263 ? 4.145 8.174 -29.009 1.00 88.19 263 LEU A O 1
ATOM 2171 N N . CYS A 1 264 ? 4.402 6.303 -30.216 1.00 89.44 264 CYS A N 1
ATOM 2172 C CA . CYS A 1 264 ? 3.211 5.634 -29.697 1.00 89.44 264 CYS A CA 1
ATOM 2173 C C . CYS A 1 264 ? 3.308 5.447 -28.175 1.00 89.44 264 CYS A C 1
ATOM 2175 O O . CYS A 1 264 ? 2.395 5.820 -27.443 1.00 89.44 264 CYS A O 1
ATOM 2177 N N . LEU A 1 265 ? 4.454 4.963 -27.683 1.00 91.69 265 LEU A N 1
ATOM 2178 C CA . LEU A 1 265 ? 4.712 4.791 -26.255 1.00 91.69 265 LEU A CA 1
ATOM 2179 C C . LEU A 1 265 ? 4.653 6.122 -25.487 1.00 91.69 265 LEU A C 1
ATOM 2181 O O . LEU A 1 265 ? 4.096 6.161 -24.391 1.00 91.69 265 LEU A O 1
ATOM 2185 N N . LEU A 1 266 ? 5.170 7.217 -26.055 1.00 91.62 266 LEU A N 1
ATOM 2186 C CA . LEU A 1 266 ? 5.079 8.559 -25.469 1.00 91.62 266 LEU A CA 1
ATOM 2187 C C . LEU A 1 266 ? 3.615 8.993 -25.301 1.00 91.62 266 LEU A C 1
ATOM 2189 O O . LEU A 1 266 ? 3.193 9.358 -24.204 1.00 91.62 266 LEU A O 1
ATOM 2193 N N . VAL A 1 267 ? 2.818 8.895 -26.366 1.00 90.31 267 VAL A N 1
ATOM 2194 C CA . VAL A 1 267 ? 1.400 9.277 -26.328 1.00 90.31 267 VAL A CA 1
ATOM 2195 C C . VAL A 1 267 ? 0.626 8.380 -25.356 1.00 90.31 267 VAL A C 1
ATOM 2197 O O . VAL A 1 267 ? -0.041 8.886 -24.457 1.00 90.31 267 VAL A O 1
ATOM 2200 N N . CYS A 1 268 ? 0.767 7.054 -25.450 1.00 90.38 268 CYS A N 1
ATOM 2201 C CA . CYS A 1 268 ? 0.098 6.116 -24.545 1.00 90.38 268 CYS A CA 1
ATOM 2202 C C . CYS A 1 268 ? 0.477 6.344 -23.076 1.00 90.38 268 CYS A C 1
ATOM 2204 O O . CYS A 1 268 ? -0.403 6.364 -22.218 1.00 90.38 268 CYS A O 1
ATOM 2206 N N . SER A 1 269 ? 1.764 6.548 -22.773 1.00 91.94 269 SER A N 1
ATOM 2207 C CA . SER A 1 269 ? 2.215 6.808 -21.399 1.00 91.94 269 SER A CA 1
ATOM 2208 C C . SER A 1 269 ? 1.653 8.114 -20.831 1.00 91.94 269 SER A C 1
ATOM 2210 O O . SER A 1 269 ? 1.328 8.149 -19.647 1.00 91.94 269 SER A O 1
ATOM 2212 N N . THR A 1 270 ? 1.440 9.136 -21.669 1.00 91.06 270 THR A N 1
ATOM 2213 C CA . THR A 1 270 ? 0.788 10.397 -21.272 1.00 91.06 270 THR A CA 1
ATOM 2214 C C . THR A 1 270 ? -0.638 10.151 -20.772 1.00 91.06 270 THR A C 1
ATOM 2216 O O . THR A 1 270 ? -1.001 10.575 -19.674 1.00 91.06 270 THR A O 1
ATOM 2219 N N . PHE A 1 271 ? -1.446 9.419 -21.546 1.00 88.50 271 PHE A N 1
ATOM 2220 C CA . PHE A 1 271 ? -2.825 9.099 -21.164 1.00 88.50 271 PHE A CA 1
ATOM 2221 C C . PHE A 1 271 ? -2.894 8.160 -19.962 1.00 88.50 271 PHE A C 1
ATOM 2223 O O . PHE A 1 271 ? -3.739 8.351 -19.086 1.00 88.50 271 PHE A O 1
ATOM 2230 N N . ILE A 1 272 ? -1.996 7.171 -19.886 1.00 89.81 272 ILE A N 1
ATOM 2231 C CA . ILE A 1 272 ? -1.900 6.296 -18.714 1.00 89.81 272 ILE A CA 1
ATOM 2232 C C . ILE A 1 272 ? -1.624 7.149 -17.477 1.00 89.81 272 ILE A C 1
ATOM 2234 O O . ILE A 1 272 ? -2.391 7.064 -16.524 1.00 89.81 272 ILE A O 1
ATOM 2238 N N . LEU A 1 273 ? -0.617 8.028 -17.496 1.00 91.31 273 LEU A N 1
ATOM 2239 C CA . LEU A 1 273 ? -0.317 8.902 -16.362 1.00 91.31 273 LEU A CA 1
ATOM 2240 C C . LEU A 1 273 ? -1.520 9.760 -15.964 1.00 91.31 273 LEU A C 1
ATOM 2242 O O . LEU A 1 273 ? -1.871 9.782 -14.786 1.00 91.31 273 LEU A O 1
ATOM 2246 N N . ALA A 1 274 ? -2.175 10.415 -16.925 1.00 88.88 274 ALA A N 1
ATOM 2247 C CA . ALA A 1 274 ? -3.357 11.230 -16.653 1.00 88.88 274 ALA A CA 1
ATOM 2248 C C . ALA A 1 274 ? -4.469 10.407 -15.981 1.00 88.88 274 ALA A C 1
ATOM 2250 O O . ALA A 1 274 ? -5.041 10.836 -14.980 1.00 88.88 274 ALA A O 1
ATOM 2251 N N . SER A 1 275 ? -4.718 9.186 -16.468 1.00 87.62 275 SER A N 1
ATOM 2252 C CA . SER A 1 275 ? -5.698 8.279 -15.863 1.00 87.62 275 SER A CA 1
ATOM 2253 C C . SER A 1 275 ? -5.312 7.851 -14.442 1.00 87.62 275 SER A C 1
ATOM 2255 O O . SER A 1 275 ? -6.182 7.772 -13.577 1.00 87.62 275 SER A O 1
ATOM 2257 N N . LEU A 1 276 ? -4.016 7.644 -14.166 1.00 90.56 276 LEU A N 1
ATOM 2258 C CA . LEU A 1 276 ? -3.529 7.289 -12.832 1.00 90.56 276 LEU A CA 1
ATOM 2259 C C . LEU A 1 276 ? -3.707 8.440 -11.848 1.00 90.56 276 LEU A C 1
ATOM 2261 O O . LEU A 1 276 ? -4.236 8.219 -10.761 1.00 90.56 276 LEU A O 1
ATOM 2265 N N . VAL A 1 277 ? -3.331 9.659 -12.245 1.00 90.81 277 VAL A N 1
ATOM 2266 C CA . VAL A 1 277 ? -3.533 10.870 -11.438 1.00 90.81 277 VAL A CA 1
ATOM 2267 C C . VAL A 1 277 ? -5.021 11.071 -11.151 1.00 90.81 277 VAL A C 1
ATOM 2269 O O . VAL A 1 277 ? -5.398 11.214 -9.989 1.00 90.81 277 VAL A O 1
ATOM 2272 N N . ARG A 1 278 ? -5.877 10.987 -12.181 1.00 88.19 278 ARG A N 1
ATOM 2273 C CA . ARG A 1 278 ? -7.337 11.076 -12.026 1.00 88.19 278 ARG A CA 1
ATOM 2274 C C . ARG A 1 278 ? -7.851 10.026 -11.050 1.00 88.19 278 ARG A C 1
ATOM 2276 O O . ARG A 1 278 ? -8.592 10.370 -10.143 1.00 88.19 278 ARG A O 1
ATOM 2283 N N . SER A 1 279 ? -7.446 8.765 -11.211 1.00 87.94 279 SER A N 1
ATOM 2284 C CA . SER A 1 279 ? -7.904 7.684 -10.334 1.00 87.94 279 SER A CA 1
ATOM 2285 C C . SER A 1 279 ? -7.496 7.912 -8.883 1.00 87.94 279 SER A C 1
ATOM 2287 O O . SER A 1 279 ? -8.280 7.659 -7.976 1.00 87.94 279 SER A O 1
ATOM 2289 N N . LEU A 1 280 ? -6.284 8.418 -8.640 1.00 89.12 280 LEU A N 1
ATOM 2290 C CA . LEU A 1 280 ? -5.796 8.644 -7.287 1.00 89.12 280 LEU A CA 1
ATOM 2291 C C . LEU A 1 280 ? -6.585 9.751 -6.586 1.00 89.12 280 LEU A C 1
ATOM 2293 O O . LEU A 1 280 ? -6.838 9.644 -5.393 1.00 89.12 280 LEU A O 1
ATOM 2297 N N . VAL A 1 281 ? -6.997 10.786 -7.317 1.00 87.81 281 VAL A N 1
ATOM 2298 C CA . VAL A 1 281 ? -7.781 11.891 -6.752 1.00 87.81 281 VAL A CA 1
ATOM 2299 C C . VAL A 1 281 ? -9.271 11.545 -6.665 1.00 87.81 281 VAL A C 1
ATOM 2301 O O . VAL A 1 281 ? -9.884 11.788 -5.635 1.00 87.81 281 VAL A O 1
ATOM 2304 N N . ALA A 1 282 ? -9.855 10.967 -7.717 1.00 82.44 282 ALA A N 1
ATOM 2305 C CA . ALA A 1 282 ? -11.299 10.749 -7.824 1.00 82.44 282 ALA A CA 1
ATOM 2306 C C . ALA A 1 282 ? -11.776 9.423 -7.211 1.00 82.44 282 ALA A C 1
ATOM 2308 O O . ALA A 1 282 ? -12.860 9.371 -6.638 1.00 82.44 282 ALA A O 1
ATOM 2309 N N . ASP A 1 283 ? -10.981 8.354 -7.318 1.00 81.31 283 ASP A N 1
ATOM 2310 C CA . ASP A 1 283 ? -11.372 7.004 -6.888 1.00 81.31 283 ASP A CA 1
ATOM 2311 C C . ASP A 1 283 ? -10.795 6.647 -5.496 1.00 81.31 283 ASP A C 1
ATOM 2313 O O . ASP A 1 283 ? -10.846 5.488 -5.070 1.00 81.31 283 ASP A O 1
ATOM 2317 N N . SER A 1 284 ? -10.214 7.616 -4.772 1.00 84.44 284 SER A N 1
ATOM 2318 C CA . SER A 1 284 ? -9.693 7.423 -3.411 1.00 84.44 284 SER A CA 1
ATOM 2319 C C . SER A 1 284 ? -10.520 8.158 -2.356 1.00 84.44 284 SER A C 1
ATOM 2321 O O . SER A 1 284 ? -11.141 9.182 -2.621 1.00 84.44 284 SER A O 1
ATOM 2323 N N . LYS A 1 285 ? -10.488 7.657 -1.117 1.00 83.44 285 LYS A N 1
ATOM 2324 C CA . LYS A 1 285 ? -11.020 8.364 0.064 1.00 83.44 285 LYS A CA 1
ATOM 2325 C C . LYS A 1 285 ? -10.002 9.327 0.687 1.00 83.44 285 LYS A C 1
ATOM 2327 O O . LYS A 1 285 ? -10.174 9.761 1.825 1.00 83.44 285 LYS A O 1
ATOM 2332 N N . ILE A 1 286 ? -8.895 9.591 -0.002 1.00 85.31 286 ILE A N 1
ATOM 2333 C CA . ILE A 1 286 ? -7.786 10.386 0.518 1.00 85.31 286 ILE A CA 1
ATOM 2334 C C . ILE A 1 286 ? -8.102 11.858 0.264 1.00 85.31 286 ILE A C 1
ATOM 2336 O O . ILE A 1 286 ? -8.298 12.263 -0.878 1.00 85.31 286 ILE A O 1
ATOM 2340 N N . SER A 1 287 ? -8.120 12.669 1.324 1.00 85.69 287 SER A N 1
ATOM 2341 C CA . SER A 1 287 ? -8.224 14.119 1.165 1.00 85.69 287 SER A CA 1
ATOM 2342 C C . SER A 1 287 ? -6.917 14.663 0.591 1.00 85.69 287 SER A C 1
ATOM 2344 O O . SER A 1 287 ? -5.856 14.475 1.190 1.00 85.69 287 SER A O 1
ATOM 2346 N N . PHE A 1 288 ? -7.002 15.337 -0.556 1.00 85.12 288 PHE A N 1
ATOM 2347 C CA . PHE A 1 288 ? -5.923 16.140 -1.146 1.00 85.12 288 PHE A CA 1
ATOM 2348 C C . PHE A 1 288 ? -6.152 17.648 -0.946 1.00 85.12 288 PHE A C 1
ATOM 2350 O O . PHE A 1 288 ? -5.473 18.465 -1.567 1.00 85.12 288 PHE A O 1
ATOM 2357 N N . ASP A 1 289 ? -7.105 18.025 -0.091 1.00 84.94 289 ASP A N 1
ATOM 2358 C CA . ASP A 1 289 ? -7.412 19.421 0.198 1.00 84.94 289 ASP A CA 1
ATOM 2359 C C . ASP A 1 289 ? -6.346 20.040 1.116 1.00 84.94 289 ASP A C 1
ATOM 2361 O O . ASP A 1 289 ? -6.339 19.851 2.333 1.00 84.94 289 ASP A O 1
ATOM 2365 N N . VAL A 1 290 ? -5.436 20.802 0.507 1.00 80.81 290 VAL A N 1
ATOM 2366 C CA . VAL A 1 290 ? -4.366 21.527 1.207 1.00 80.81 290 VAL A CA 1
ATOM 2367 C C . VAL A 1 290 ? -4.877 22.721 2.016 1.00 80.81 290 VAL A C 1
ATOM 2369 O O . VAL A 1 290 ? -4.145 23.224 2.865 1.00 80.81 290 VAL A O 1
ATOM 2372 N N . THR A 1 291 ? -6.115 23.173 1.788 1.00 86.00 291 THR A N 1
ATOM 2373 C CA . THR A 1 291 ? -6.725 24.256 2.573 1.00 86.00 291 THR A CA 1
ATOM 2374 C C . THR A 1 291 ? -7.241 23.746 3.917 1.00 86.00 291 THR A C 1
ATOM 2376 O O . THR A 1 291 ? -7.174 24.456 4.920 1.00 86.00 291 THR A O 1
ATOM 2379 N N . ASN A 1 292 ? -7.659 22.478 3.976 1.00 83.88 292 ASN A N 1
ATOM 2380 C CA . ASN A 1 292 ? -8.064 21.807 5.203 1.00 83.88 292 ASN A CA 1
ATOM 2381 C C . ASN A 1 292 ? -6.926 20.941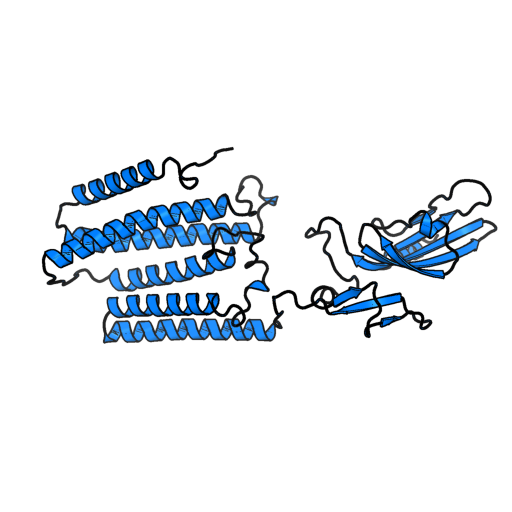 5.767 1.00 83.88 292 ASN A C 1
ATOM 2383 O O . ASN A 1 292 ? -6.929 19.713 5.639 1.00 83.88 292 ASN A O 1
ATOM 2387 N N . PHE A 1 293 ? -5.966 21.579 6.444 1.00 82.50 293 PHE A N 1
ATOM 2388 C CA . PHE A 1 293 ? -4.796 20.905 7.024 1.00 82.50 293 PHE A CA 1
ATOM 2389 C C . PHE A 1 293 ? -5.159 19.751 7.978 1.00 82.50 293 PHE A C 1
ATOM 2391 O O . PHE A 1 293 ? -4.464 18.739 8.012 1.00 82.50 293 PHE A O 1
ATOM 2398 N N . PHE A 1 294 ? -6.273 19.854 8.711 1.00 82.00 294 PHE A N 1
ATOM 2399 C CA . PHE A 1 294 ? -6.728 18.803 9.632 1.00 82.00 294 PHE A CA 1
ATOM 2400 C C . PHE A 1 294 ? -7.226 17.539 8.920 1.00 82.00 294 PHE A C 1
ATOM 2402 O O . PHE A 1 294 ? -7.301 16.478 9.536 1.00 82.00 294 PHE A O 1
ATOM 2409 N N . SER A 1 295 ? -7.550 17.631 7.629 1.00 79.69 295 SER A N 1
ATOM 2410 C CA . SER A 1 295 ? -7.933 16.475 6.814 1.00 79.69 295 SER A CA 1
ATOM 2411 C C . SER A 1 295 ? -6.733 15.683 6.277 1.00 79.69 295 SER A C 1
ATOM 2413 O O . SER A 1 295 ? -6.904 14.558 5.798 1.00 79.69 295 SER A O 1
ATOM 2415 N N . LEU A 1 296 ? -5.519 16.244 6.362 1.00 84.25 296 LEU A N 1
ATOM 2416 C CA . LEU A 1 296 ? -4.301 15.618 5.858 1.00 84.25 296 LEU A CA 1
ATOM 2417 C C . LEU A 1 296 ? -3.877 14.476 6.782 1.00 84.25 296 LEU A C 1
ATOM 2419 O O . LEU A 1 296 ? -3.680 14.650 7.983 1.00 84.25 296 LEU A O 1
ATOM 2423 N N . ASN A 1 297 ? -3.692 13.292 6.206 1.00 88.62 297 ASN A N 1
ATOM 2424 C CA . ASN A 1 297 ? -3.274 12.108 6.947 1.00 88.62 297 ASN A CA 1
ATOM 2425 C C . ASN A 1 297 ? -2.068 11.421 6.283 1.00 88.62 297 ASN A C 1
ATOM 2427 O O . ASN A 1 297 ? -1.553 11.851 5.247 1.00 88.62 297 ASN A O 1
ATOM 2431 N N . LYS A 1 298 ? -1.618 10.307 6.876 1.00 89.31 298 LYS A N 1
ATOM 2432 C CA . LYS A 1 298 ? -0.505 9.488 6.360 1.00 89.31 298 LYS A CA 1
ATOM 2433 C C . LYS A 1 298 ? -0.697 9.044 4.897 1.00 89.31 298 LYS A C 1
ATOM 2435 O O . LYS A 1 298 ? 0.282 8.907 4.166 1.00 89.31 298 LYS A O 1
ATOM 2440 N N . TYR A 1 299 ? -1.940 8.849 4.451 1.00 90.75 299 TYR A N 1
ATOM 2441 C CA . TYR A 1 299 ? -2.261 8.467 3.074 1.00 90.75 299 TYR A CA 1
ATOM 2442 C C . TYR A 1 299 ? -2.191 9.644 2.110 1.00 90.75 299 TYR A C 1
ATOM 2444 O O . TYR A 1 299 ? -1.777 9.446 0.973 1.00 90.75 299 TYR A O 1
ATOM 2452 N N . THR A 1 300 ? -2.513 10.859 2.559 1.00 91.19 300 THR A N 1
ATOM 2453 C CA . THR A 1 300 ? -2.326 12.076 1.761 1.00 91.19 300 THR A CA 1
ATOM 2454 C C . THR A 1 300 ? -0.853 12.294 1.434 1.00 91.19 300 THR A C 1
ATOM 2456 O O . THR A 1 300 ? -0.499 12.506 0.276 1.00 91.19 300 THR A O 1
ATOM 2459 N N . VAL A 1 301 ? 0.029 12.146 2.429 1.00 91.88 301 VAL A N 1
ATOM 2460 C CA . VAL A 1 301 ? 1.486 12.238 2.225 1.00 91.88 301 VAL A CA 1
ATOM 2461 C C . VAL A 1 301 ? 1.969 11.170 1.240 1.00 91.88 301 VAL A C 1
ATOM 2463 O O . VAL A 1 301 ? 2.706 11.478 0.303 1.00 91.88 301 VAL A O 1
ATOM 2466 N N . ALA A 1 302 ? 1.515 9.922 1.401 1.00 93.44 302 ALA A N 1
ATOM 2467 C CA . ALA A 1 302 ? 1.833 8.849 0.463 1.00 93.44 302 ALA A CA 1
ATOM 2468 C C . ALA A 1 302 ? 1.301 9.138 -0.953 1.00 93.44 302 ALA A C 1
ATOM 2470 O O . ALA A 1 302 ? 2.004 8.896 -1.930 1.00 93.44 302 ALA A O 1
ATOM 2471 N N . GLY A 1 303 ? 0.095 9.695 -1.073 1.00 93.06 303 GLY A N 1
ATOM 2472 C CA . GLY A 1 303 ? -0.505 10.109 -2.338 1.00 93.06 303 GLY A CA 1
ATOM 2473 C C . GLY A 1 303 ? 0.322 11.181 -3.046 1.00 93.06 303 GLY A C 1
ATOM 2474 O O . GLY A 1 303 ? 0.658 11.013 -4.216 1.00 93.06 303 GLY A O 1
ATOM 2475 N N . PHE A 1 304 ? 0.741 12.234 -2.337 1.00 93.81 304 PHE A N 1
ATOM 2476 C CA . PHE A 1 304 ? 1.637 13.251 -2.896 1.00 93.81 304 PHE A CA 1
ATOM 2477 C C . PHE A 1 304 ? 2.983 12.669 -3.325 1.00 93.81 304 PHE A C 1
ATOM 2479 O O . PHE A 1 304 ? 3.473 12.994 -4.406 1.00 93.81 304 PHE A O 1
ATOM 2486 N N . PHE A 1 305 ? 3.560 11.764 -2.533 1.00 95.81 305 PHE A N 1
ATOM 2487 C CA . PHE A 1 305 ? 4.793 11.077 -2.908 1.00 95.81 305 PHE A CA 1
ATOM 2488 C C . PHE A 1 305 ? 4.629 10.242 -4.189 1.00 95.81 305 PHE A C 1
ATOM 2490 O O . PHE A 1 305 ? 5.497 10.276 -5.065 1.00 95.81 305 PHE A O 1
ATOM 2497 N N . ILE A 1 306 ? 3.508 9.523 -4.332 1.00 95.88 306 ILE A N 1
ATOM 2498 C CA . ILE A 1 306 ? 3.170 8.773 -5.551 1.00 95.88 306 ILE A CA 1
ATOM 2499 C C . ILE A 1 306 ? 3.059 9.724 -6.745 1.00 95.88 306 ILE A C 1
ATOM 2501 O O . ILE A 1 306 ? 3.670 9.457 -7.776 1.00 95.88 306 ILE A O 1
ATOM 2505 N N . LEU A 1 307 ? 2.335 10.841 -6.610 1.00 94.94 307 LEU A N 1
ATOM 2506 C CA . LEU A 1 307 ? 2.179 11.836 -7.678 1.00 94.94 307 LEU A CA 1
ATOM 2507 C C . LEU A 1 307 ? 3.522 12.442 -8.098 1.00 94.94 307 LEU A C 1
ATOM 2509 O O . LEU A 1 307 ? 3.805 12.539 -9.293 1.00 94.94 307 LEU A O 1
ATOM 2513 N N . ALA A 1 308 ? 4.370 12.802 -7.132 1.00 96.12 308 ALA A N 1
ATOM 2514 C CA . ALA A 1 308 ? 5.693 13.360 -7.390 1.00 96.12 308 ALA A CA 1
ATOM 2515 C C . ALA A 1 308 ? 6.602 12.349 -8.104 1.00 96.12 308 ALA A C 1
ATOM 2517 O O . ALA A 1 308 ? 7.217 12.671 -9.120 1.00 96.12 308 ALA A O 1
ATOM 2518 N N . THR A 1 309 ? 6.632 11.103 -7.624 1.00 97.06 309 THR A N 1
ATOM 2519 C CA . THR A 1 309 ? 7.451 10.032 -8.210 1.00 97.06 309 THR A CA 1
ATOM 2520 C C . THR A 1 309 ? 6.963 9.661 -9.607 1.00 97.06 309 THR A C 1
ATOM 2522 O O . THR A 1 309 ? 7.774 9.480 -10.512 1.00 97.06 309 THR A O 1
ATOM 2525 N N . LEU A 1 310 ? 5.646 9.595 -9.814 1.00 95.88 310 LEU A N 1
ATOM 2526 C CA . LEU A 1 310 ? 5.043 9.318 -11.115 1.00 95.88 310 LEU A CA 1
ATOM 2527 C C . LEU A 1 310 ? 5.366 10.428 -12.125 1.00 95.88 310 LEU A C 1
ATOM 2529 O O . LEU A 1 310 ? 5.761 10.132 -13.252 1.00 95.88 310 LEU A O 1
ATOM 2533 N N . SER A 1 311 ? 5.253 11.691 -11.704 1.00 95.31 311 SER A N 1
ATOM 2534 C CA . SER A 1 311 ? 5.586 12.855 -12.534 1.00 95.31 311 SER A CA 1
ATOM 2535 C C . SER A 1 311 ? 7.068 12.863 -12.913 1.00 95.31 311 SER A C 1
ATOM 2537 O O . SER A 1 311 ? 7.409 13.060 -14.079 1.00 95.31 311 SER A O 1
ATOM 2539 N N . LEU A 1 312 ? 7.951 12.572 -11.952 1.00 96.44 312 LEU A N 1
ATOM 2540 C CA . LEU A 1 312 ? 9.392 12.489 -12.181 1.00 96.44 312 LEU A CA 1
ATOM 2541 C C . LEU A 1 312 ? 9.756 11.326 -13.116 1.00 96.44 312 LEU A C 1
ATOM 2543 O O . LEU A 1 312 ? 10.519 11.506 -14.063 1.00 96.44 312 LEU A O 1
ATOM 2547 N N . ALA A 1 313 ? 9.180 10.142 -12.898 1.00 96.50 313 ALA A N 1
ATOM 2548 C CA . ALA A 1 313 ? 9.385 8.982 -13.763 1.00 96.50 313 ALA A CA 1
ATOM 2549 C C . ALA A 1 313 ? 8.921 9.256 -15.199 1.00 96.50 313 ALA A C 1
ATOM 2551 O O . ALA A 1 313 ? 9.621 8.916 -16.150 1.00 96.50 313 ALA A O 1
ATOM 2552 N N . TYR A 1 314 ? 7.777 9.917 -15.379 1.00 95.62 314 TYR A N 1
ATOM 2553 C CA . TYR A 1 314 ? 7.299 10.294 -16.705 1.00 95.62 314 TYR A CA 1
ATOM 2554 C C . TYR A 1 314 ? 8.184 11.339 -17.385 1.00 95.62 314 TYR A C 1
ATOM 2556 O O . TYR A 1 314 ? 8.481 11.200 -18.571 1.00 95.62 314 TYR A O 1
ATOM 2564 N N . TYR A 1 315 ? 8.666 12.339 -16.644 1.00 95.31 315 TYR A N 1
ATOM 2565 C CA . TYR A 1 315 ? 9.630 13.305 -17.165 1.00 95.31 315 TYR A CA 1
ATOM 2566 C C . TYR A 1 315 ? 10.867 12.601 -17.740 1.00 95.31 315 TYR A C 1
ATOM 2568 O O . TYR A 1 315 ? 11.166 12.772 -18.922 1.00 95.31 315 TYR A O 1
ATOM 2576 N N . TYR A 1 316 ? 11.526 11.731 -16.968 1.00 95.06 316 TYR A N 1
ATOM 2577 C CA . TYR A 1 316 ? 12.698 10.998 -17.458 1.00 95.06 316 TYR A CA 1
ATOM 2578 C C . TYR A 1 316 ? 12.364 10.016 -18.589 1.00 95.06 316 TYR A C 1
ATOM 2580 O O . TYR A 1 316 ? 13.159 9.874 -19.519 1.00 95.06 316 TYR A O 1
ATOM 2588 N N . LEU A 1 317 ? 11.186 9.378 -18.571 1.00 95.00 317 LEU A N 1
ATOM 2589 C CA . LEU A 1 317 ? 10.734 8.545 -19.689 1.00 95.00 317 LEU A CA 1
ATOM 2590 C C . LEU A 1 317 ? 10.606 9.384 -20.966 1.00 95.00 317 LEU A C 1
ATOM 2592 O O . LEU A 1 317 ? 11.127 8.988 -22.005 1.00 95.00 317 LEU A O 1
ATOM 2596 N N . SER A 1 318 ? 9.951 10.545 -20.901 1.00 92.56 318 SER A N 1
ATOM 2597 C CA . SER A 1 318 ? 9.791 11.421 -22.064 1.00 92.56 318 SER A CA 1
ATOM 2598 C C . SER A 1 318 ? 11.146 11.877 -22.612 1.00 92.56 318 SER A C 1
ATOM 2600 O O . SER A 1 318 ? 11.362 11.814 -23.820 1.00 92.56 318 SER A O 1
ATOM 2602 N N . GLN A 1 319 ? 12.103 12.219 -21.742 1.00 91.31 319 GLN A N 1
ATOM 2603 C CA . GLN A 1 319 ? 13.461 12.571 -22.158 1.00 91.31 319 GLN A CA 1
ATOM 2604 C C . GLN A 1 319 ? 14.194 11.409 -22.832 1.00 91.31 319 GLN A C 1
ATOM 2606 O O . GLN A 1 319 ? 14.837 11.608 -23.865 1.00 91.31 319 GLN A O 1
ATOM 2611 N N . LEU A 1 320 ? 14.079 10.194 -22.288 1.00 90.25 320 LEU A N 1
ATOM 2612 C CA . LEU A 1 320 ? 14.626 8.986 -22.908 1.00 90.25 320 LEU A CA 1
ATOM 2613 C C . LEU A 1 320 ? 14.033 8.756 -24.301 1.00 90.25 320 LEU A C 1
ATOM 2615 O O . LEU A 1 320 ? 14.776 8.511 -25.250 1.00 90.25 320 LEU A O 1
ATOM 2619 N N . LEU A 1 321 ? 12.710 8.867 -24.439 1.00 89.94 321 LEU A N 1
ATOM 2620 C CA . LEU A 1 321 ? 12.022 8.671 -25.713 1.00 89.94 321 LEU A CA 1
ATOM 2621 C C . LEU A 1 321 ? 12.405 9.747 -26.729 1.00 89.94 321 LEU A C 1
ATOM 2623 O O . LEU A 1 321 ? 12.756 9.404 -27.852 1.00 89.94 321 LEU A O 1
ATOM 2627 N N . PHE A 1 322 ? 12.434 11.026 -26.351 1.00 87.12 322 PHE A N 1
ATOM 2628 C CA . PHE A 1 322 ? 12.870 12.098 -27.249 1.00 87.12 322 PHE A CA 1
ATOM 2629 C C . PHE A 1 322 ? 14.327 11.941 -27.687 1.00 87.12 322 PHE A C 1
ATOM 2631 O O . PHE A 1 322 ? 14.636 12.124 -28.865 1.00 87.12 322 PHE A O 1
ATOM 2638 N N . ARG A 1 323 ? 15.214 11.513 -26.781 1.00 84.12 323 ARG A N 1
ATOM 2639 C CA . ARG A 1 323 ? 16.613 11.214 -27.113 1.00 84.12 323 ARG A CA 1
ATOM 2640 C C . ARG A 1 323 ? 16.747 10.042 -28.092 1.00 84.12 323 ARG A C 1
ATOM 2642 O O . ARG A 1 323 ? 17.707 10.012 -28.855 1.00 84.12 323 ARG A O 1
ATOM 2649 N N . LEU A 1 324 ? 15.805 9.099 -28.103 1.00 82.94 324 LEU A N 1
ATOM 2650 C CA . LEU A 1 324 ? 15.738 8.050 -29.126 1.00 82.94 324 LEU A CA 1
ATOM 2651 C C . LEU A 1 324 ? 15.138 8.575 -30.438 1.00 82.94 324 LEU A C 1
ATOM 2653 O O . LEU A 1 324 ? 15.640 8.249 -31.507 1.00 82.94 324 LEU A O 1
ATOM 2657 N N . ILE A 1 325 ? 14.086 9.391 -30.368 1.00 84.31 325 ILE A N 1
ATOM 2658 C CA . ILE A 1 325 ? 13.316 9.859 -31.526 1.00 84.31 325 ILE A CA 1
ATOM 2659 C C . ILE A 1 325 ? 14.107 10.880 -32.364 1.00 84.31 325 ILE A C 1
ATOM 2661 O O . ILE A 1 325 ? 14.229 10.687 -33.574 1.00 84.31 325 ILE A O 1
ATOM 2665 N N . PHE A 1 326 ? 14.671 11.940 -31.773 1.00 83.38 326 PHE A N 1
ATOM 2666 C CA . PHE A 1 326 ? 15.290 13.034 -32.545 1.00 83.38 326 PHE A CA 1
ATOM 2667 C C . PHE A 1 326 ? 16.441 12.580 -33.467 1.00 83.38 326 PHE A C 1
ATOM 2669 O O . PHE A 1 326 ? 16.411 12.909 -34.658 1.00 83.38 326 PHE A O 1
ATOM 2676 N N . PRO A 1 327 ? 17.403 11.745 -33.017 1.00 79.25 327 PRO A N 1
ATOM 2677 C CA . PRO A 1 327 ? 18.472 11.260 -33.892 1.00 79.25 327 PRO A CA 1
ATOM 2678 C C . PRO A 1 327 ? 17.975 10.358 -35.033 1.00 79.25 327 PRO A C 1
ATOM 2680 O O . PRO A 1 327 ? 18.631 10.259 -36.069 1.00 79.25 327 PRO A O 1
ATOM 2683 N N . LEU A 1 328 ? 16.826 9.687 -34.869 1.00 77.19 328 LEU A N 1
ATOM 2684 C CA . LEU A 1 328 ? 16.263 8.796 -35.891 1.00 77.19 328 LEU A CA 1
ATOM 2685 C C . LEU A 1 328 ? 15.626 9.563 -37.058 1.00 77.19 328 LEU A C 1
ATOM 2687 O O . LEU A 1 328 ? 15.616 9.046 -38.178 1.00 77.19 328 LEU A O 1
ATOM 2691 N N . PHE A 1 329 ? 15.114 10.774 -36.813 1.00 74.44 329 PHE A N 1
ATOM 2692 C CA . PHE A 1 329 ? 14.373 11.565 -37.804 1.00 74.44 329 PHE A CA 1
ATOM 2693 C C . PHE A 1 329 ? 15.125 12.787 -38.356 1.00 74.44 329 PHE A C 1
ATOM 2695 O O . PHE A 1 329 ? 14.607 13.428 -39.270 1.00 74.44 329 PHE A O 1
ATOM 2702 N N . GLY A 1 330 ? 16.345 13.065 -37.881 1.00 68.06 330 GLY A N 1
ATOM 2703 C CA . GLY A 1 330 ? 17.341 13.907 -38.559 1.00 68.06 330 GLY A CA 1
ATOM 2704 C C . GLY A 1 330 ? 16.844 15.293 -38.989 1.00 68.06 330 GLY A C 1
ATOM 2705 O O . GLY A 1 330 ? 16.748 15.559 -40.187 1.00 68.06 330 GLY A O 1
ATOM 2706 N N . GLY A 1 331 ? 16.526 16.166 -38.026 1.00 69.12 331 GLY A N 1
ATOM 2707 C CA . GLY A 1 331 ? 16.170 17.574 -38.268 1.00 69.12 331 GLY A CA 1
ATOM 2708 C C . GLY A 1 331 ? 14.709 17.825 -38.657 1.00 69.12 331 GLY A C 1
ATOM 2709 O O . GLY A 1 331 ? 14.340 18.943 -39.004 1.00 69.12 331 GLY A O 1
ATOM 2710 N N . ARG A 1 332 ? 13.851 16.798 -38.599 1.00 80.19 332 ARG A N 1
ATOM 2711 C CA . ARG A 1 332 ? 12.398 16.900 -38.836 1.00 80.19 332 ARG A CA 1
ATOM 2712 C C . ARG A 1 332 ? 11.609 17.055 -37.534 1.00 80.19 332 ARG A C 1
ATOM 2714 O O . ARG A 1 332 ? 10.535 16.474 -37.386 1.00 80.19 332 ARG A O 1
ATOM 2721 N N . ASP A 1 333 ? 12.136 17.834 -36.597 1.00 80.44 333 ASP A N 1
ATOM 2722 C CA . ASP A 1 333 ? 11.603 17.947 -35.233 1.00 80.44 333 ASP A CA 1
ATOM 2723 C C . ASP A 1 333 ? 10.160 18.463 -35.228 1.00 80.44 333 ASP A C 1
ATOM 2725 O O . ASP A 1 333 ? 9.309 17.950 -34.502 1.00 80.44 333 ASP A O 1
ATOM 2729 N N . PHE A 1 334 ? 9.839 19.381 -36.145 1.00 83.00 334 PHE A N 1
ATOM 2730 C CA . PHE A 1 334 ? 8.476 19.867 -36.355 1.00 83.00 334 PHE A CA 1
ATOM 2731 C C . PHE A 1 334 ? 7.472 18.740 -36.655 1.00 83.00 334 PHE A C 1
ATOM 2733 O O . PHE A 1 334 ? 6.374 18.739 -36.102 1.00 83.00 334 PHE A O 1
ATOM 2740 N N . LEU A 1 335 ? 7.840 17.746 -37.476 1.00 80.44 335 LEU A N 1
ATOM 2741 C CA . LEU A 1 335 ? 6.944 16.626 -37.793 1.00 80.44 335 LEU A CA 1
ATOM 2742 C C . LEU A 1 335 ? 6.682 15.744 -36.571 1.00 80.44 335 LEU A C 1
ATOM 2744 O O . LEU A 1 335 ? 5.581 15.224 -36.430 1.00 80.44 335 LEU A O 1
ATOM 2748 N N . ILE A 1 336 ? 7.662 15.591 -35.678 1.00 83.06 336 ILE A N 1
ATOM 2749 C CA . ILE A 1 336 ? 7.494 14.819 -34.442 1.00 83.06 336 ILE A CA 1
ATOM 2750 C C . ILE A 1 336 ? 6.453 15.500 -33.551 1.00 83.06 336 ILE A C 1
ATOM 2752 O O . ILE A 1 336 ? 5.490 14.853 -33.142 1.00 83.06 336 ILE A O 1
ATOM 2756 N N . TYR A 1 337 ? 6.593 16.807 -33.311 1.00 84.69 337 TYR A N 1
ATOM 2757 C CA . TYR A 1 337 ? 5.614 17.567 -32.528 1.00 84.69 337 TYR A CA 1
ATOM 2758 C C . TYR A 1 337 ? 4.228 17.566 -33.177 1.00 84.69 337 TYR A C 1
ATOM 2760 O O . TYR A 1 337 ? 3.229 17.376 -32.486 1.00 84.69 337 TYR A O 1
ATOM 2768 N N . PHE A 1 338 ? 4.162 17.704 -34.503 1.00 85.50 338 PHE A N 1
ATOM 2769 C CA . PHE A 1 338 ? 2.910 17.671 -35.253 1.00 85.50 338 PHE A CA 1
ATOM 2770 C C . PHE A 1 338 ? 2.194 16.318 -35.135 1.00 85.50 338 PHE A C 1
ATOM 2772 O O . PHE A 1 338 ? 0.995 16.275 -34.864 1.00 85.50 338 PHE A O 1
ATOM 2779 N N . VAL A 1 339 ? 2.922 15.202 -35.264 1.00 84.19 339 VAL A N 1
ATOM 2780 C CA . VAL A 1 339 ? 2.357 13.852 -35.109 1.00 84.19 339 VAL A CA 1
ATOM 2781 C C . VAL A 1 339 ? 1.910 13.601 -33.669 1.00 84.19 339 VAL A C 1
ATOM 2783 O O . VAL A 1 339 ? 0.828 13.057 -33.470 1.00 84.19 339 VAL A O 1
ATOM 2786 N N . VAL A 1 340 ? 2.689 14.024 -32.666 1.00 85.44 340 VAL A N 1
ATOM 2787 C CA . VAL A 1 340 ? 2.286 13.924 -31.252 1.00 85.44 340 VAL A CA 1
ATOM 2788 C C . VAL A 1 340 ? 1.010 14.728 -30.993 1.00 85.44 340 VAL A C 1
ATOM 2790 O O . VAL A 1 340 ? 0.093 14.213 -30.355 1.00 85.44 340 VAL A O 1
ATOM 2793 N N . ALA A 1 341 ? 0.913 15.949 -31.527 1.00 84.94 341 ALA A N 1
ATOM 2794 C CA . ALA A 1 341 ? -0.262 16.798 -31.365 1.00 84.94 341 ALA A CA 1
ATOM 2795 C C . ALA A 1 341 ? -1.507 16.188 -32.025 1.00 84.94 341 ALA A C 1
ATOM 2797 O O . ALA A 1 341 ? -2.546 16.081 -31.379 1.00 84.94 341 ALA A O 1
ATOM 2798 N N . ILE A 1 342 ? -1.405 15.721 -33.276 1.00 87.06 342 ILE A N 1
ATOM 2799 C CA . ILE A 1 342 ? -2.524 15.075 -33.980 1.00 87.06 342 ILE A CA 1
ATOM 2800 C C . ILE A 1 342 ? -2.934 13.773 -33.297 1.00 87.06 342 ILE A C 1
ATOM 2802 O O . ILE A 1 342 ? -4.124 13.543 -33.105 1.00 87.06 342 ILE A O 1
ATOM 2806 N N . ALA A 1 343 ? -1.979 12.922 -32.916 1.00 84.69 343 ALA A N 1
ATOM 2807 C CA . ALA A 1 343 ? -2.280 11.664 -32.241 1.00 84.69 343 ALA A CA 1
ATOM 2808 C C . ALA A 1 343 ? -2.946 11.910 -30.878 1.00 84.69 343 ALA A C 1
ATOM 2810 O O . ALA A 1 343 ? -3.940 11.263 -30.555 1.00 84.69 343 ALA A O 1
ATOM 2811 N N . GLY A 1 344 ? -2.443 12.881 -30.110 1.00 82.06 344 GLY A N 1
ATOM 2812 C CA . GLY A 1 344 ? -3.027 13.292 -28.836 1.00 82.06 344 GLY A CA 1
ATOM 2813 C C . GLY A 1 344 ? -4.444 13.848 -28.990 1.00 82.06 344 GLY A C 1
ATOM 2814 O O . GLY A 1 344 ? -5.360 13.378 -28.320 1.00 82.06 344 GLY A O 1
ATOM 2815 N N . LEU A 1 345 ? -4.651 14.795 -29.911 1.00 84.25 345 LEU A N 1
ATOM 2816 C CA . LEU A 1 345 ? -5.968 15.385 -30.188 1.00 84.25 345 LEU A CA 1
ATOM 2817 C C . LEU A 1 345 ? -6.956 14.360 -30.755 1.00 84.25 345 LEU A C 1
ATOM 2819 O O . LEU A 1 345 ? -8.122 14.349 -30.369 1.00 84.25 345 LEU A O 1
ATOM 2823 N N . GLY A 1 346 ? -6.494 13.469 -31.634 1.00 84.31 346 GLY A N 1
ATOM 2824 C CA . GLY A 1 346 ? -7.295 12.378 -32.180 1.00 84.31 346 GLY A CA 1
ATOM 2825 C C . GLY A 1 346 ? -7.771 11.423 -31.088 1.00 84.31 346 GLY A C 1
ATOM 2826 O O . GLY A 1 346 ? -8.958 11.111 -31.018 1.00 84.31 346 GLY A O 1
ATOM 2827 N N . LEU A 1 347 ? -6.875 11.016 -30.183 1.00 80.50 347 LEU A N 1
ATOM 2828 C CA . LEU A 1 347 ? -7.235 10.180 -29.037 1.00 80.50 347 LEU A CA 1
ATOM 2829 C C . LEU A 1 347 ? -8.182 10.894 -28.067 1.00 80.50 347 LEU A C 1
ATOM 2831 O O . LEU A 1 347 ? -9.145 10.278 -27.620 1.00 80.50 347 LEU A O 1
ATOM 2835 N N . LEU A 1 348 ? -7.967 12.183 -27.785 1.00 80.56 348 LEU A N 1
ATOM 2836 C CA . LEU A 1 348 ? -8.885 12.982 -26.964 1.00 80.56 348 LEU A CA 1
ATOM 2837 C C . LEU A 1 348 ? -10.277 13.083 -27.595 1.00 80.56 348 LEU A C 1
ATOM 2839 O O . LEU A 1 348 ? -11.275 12.939 -26.896 1.00 80.56 348 LEU A O 1
ATOM 2843 N N . SER A 1 349 ? -10.356 13.274 -28.912 1.00 81.75 349 SER A N 1
ATOM 2844 C CA . SER A 1 349 ? -11.627 13.328 -29.641 1.00 81.75 349 SER A CA 1
ATOM 2845 C C . SER A 1 349 ? -12.387 11.997 -29.551 1.00 81.75 349 SER A C 1
ATOM 2847 O O . SER A 1 349 ? -13.578 11.978 -29.231 1.00 81.75 349 SER A O 1
ATOM 2849 N N . LEU A 1 350 ? -11.682 10.870 -29.712 1.00 78.94 350 LEU A N 1
ATOM 2850 C CA . LEU A 1 350 ? -12.244 9.523 -29.545 1.00 78.94 350 LEU A CA 1
ATOM 2851 C C . LEU A 1 350 ? -12.672 9.233 -28.097 1.00 78.94 350 LEU A C 1
ATOM 2853 O O . LEU A 1 350 ? -13.637 8.506 -27.870 1.00 78.94 350 LEU A O 1
ATOM 2857 N N . GLN A 1 351 ? -11.976 9.812 -27.118 1.00 70.38 351 GLN A N 1
ATOM 2858 C CA . GLN A 1 351 ? -12.254 9.655 -25.689 1.00 70.38 351 GLN A CA 1
ATOM 2859 C C . GLN A 1 351 ? -13.145 10.760 -25.105 1.00 70.38 351 GLN A C 1
ATOM 2861 O O . GLN A 1 351 ? -13.378 10.764 -23.901 1.00 70.38 351 GLN A O 1
ATOM 2866 N N . SER A 1 352 ? -13.707 11.653 -25.926 1.00 59.94 352 SER A N 1
ATOM 2867 C CA . SER A 1 352 ? -14.581 12.753 -25.475 1.00 59.94 352 SER A CA 1
ATOM 2868 C C . SER A 1 352 ? -15.822 12.286 -24.699 1.00 59.94 352 SER A C 1
ATOM 2870 O O . SER A 1 352 ? -16.377 13.040 -23.906 1.00 59.94 352 SER A O 1
ATOM 2872 N N . LYS A 1 353 ? -16.236 11.025 -24.882 1.00 56.41 353 LYS A N 1
ATOM 2873 C CA . LYS A 1 353 ? -17.317 10.370 -24.123 1.00 56.41 353 LYS A CA 1
ATOM 2874 C C . LYS A 1 353 ? -16.831 9.486 -22.964 1.00 56.41 353 LYS A C 1
ATOM 2876 O O . LYS A 1 353 ? -17.657 8.916 -22.257 1.00 56.41 353 LYS A O 1
ATOM 2881 N N . ALA A 1 354 ? -15.522 9.323 -22.776 1.00 59.72 354 ALA A N 1
ATOM 2882 C CA . ALA A 1 354 ? -14.954 8.489 -21.722 1.00 59.72 354 ALA A CA 1
ATOM 2883 C C . ALA A 1 354 ? -14.815 9.280 -20.410 1.00 59.72 354 ALA A C 1
ATOM 2885 O O . ALA A 1 354 ? -14.325 10.410 -20.391 1.00 59.72 354 ALA A O 1
ATOM 2886 N N . SER A 1 355 ? -15.164 8.648 -19.287 1.00 58.88 355 SER A N 1
ATOM 2887 C CA . SER A 1 355 ? -15.063 9.203 -17.922 1.00 58.88 355 SER A CA 1
ATOM 2888 C C . SER A 1 355 ? -13.644 9.622 -17.501 1.00 58.88 355 SER A C 1
ATOM 2890 O O . SER A 1 355 ? -13.465 10.288 -16.482 1.00 58.88 355 SER A O 1
ATOM 2892 N N . ASN A 1 356 ? -12.632 9.248 -18.286 1.00 53.38 356 ASN A N 1
ATOM 2893 C CA . ASN A 1 356 ? -11.229 9.593 -18.069 1.00 53.38 356 ASN A CA 1
ATOM 2894 C C . ASN A 1 356 ? -10.894 11.038 -18.479 1.00 53.38 356 ASN A C 1
ATOM 2896 O O . ASN A 1 356 ? -9.900 11.574 -17.998 1.00 53.38 356 ASN A O 1
ATOM 2900 N N . VAL A 1 357 ? -11.695 11.649 -19.364 1.00 53.19 357 VAL A N 1
ATOM 2901 C CA . VAL A 1 357 ? -11.465 13.001 -19.919 1.00 53.19 357 VAL A CA 1
ATOM 2902 C C . VAL A 1 357 ? -12.425 14.037 -19.319 1.00 53.19 357 VAL A C 1
ATOM 2904 O O . VAL A 1 357 ? -12.104 15.221 -19.253 1.00 53.19 357 VAL A O 1
ATOM 2907 N N . LEU A 1 358 ? -13.581 13.599 -18.817 1.00 55.47 358 LEU A N 1
ATOM 2908 C CA . LEU A 1 358 ? -14.512 14.446 -18.073 1.00 55.47 358 LEU A CA 1
ATOM 2909 C C . LEU A 1 358 ? -13.978 14.690 -16.656 1.00 55.47 358 LEU A C 1
ATOM 2911 O O . LEU A 1 358 ? -14.236 13.915 -15.734 1.00 55.47 358 LEU A O 1
ATOM 2915 N N . PHE A 1 359 ? -13.246 15.790 -16.474 1.00 50.84 359 PHE A N 1
ATOM 2916 C CA . PHE A 1 359 ? -13.150 16.426 -15.164 1.00 50.84 359 PHE A CA 1
ATOM 2917 C C . PHE A 1 359 ? -14.546 16.948 -14.814 1.00 50.84 359 PHE A C 1
ATOM 2919 O O . PHE A 1 359 ? -14.951 18.015 -15.270 1.00 50.84 359 PHE A O 1
ATOM 2926 N N . PHE A 1 360 ? -15.295 16.185 -14.020 1.00 46.12 360 PHE A N 1
ATOM 2927 C CA . PHE A 1 360 ? -16.380 16.767 -13.244 1.00 46.12 360 PHE A CA 1
ATOM 2928 C C . PHE A 1 360 ? -15.721 17.677 -12.207 1.00 46.12 360 PHE A C 1
ATOM 2930 O O . PHE A 1 360 ? -15.265 17.212 -11.164 1.00 46.12 360 PHE A O 1
ATOM 2937 N N . MET A 1 361 ? -15.582 18.961 -12.541 1.00 34.06 361 MET A N 1
ATOM 2938 C CA . MET A 1 361 ? -15.487 19.967 -11.492 1.00 34.06 361 MET A CA 1
ATOM 2939 C C . MET A 1 361 ? -16.844 19.973 -10.775 1.00 34.06 361 MET A C 1
ATOM 2941 O O . MET A 1 361 ? -17.863 20.001 -11.473 1.00 34.06 361 MET A O 1
ATOM 2945 N N . PRO A 1 362 ? -16.864 19.830 -9.438 1.00 42.09 362 PRO A N 1
ATOM 2946 C CA . PRO A 1 362 ? -18.094 19.906 -8.661 1.00 42.09 362 PRO A CA 1
ATOM 2947 C C . PRO A 1 362 ? -18.796 21.256 -8.818 1.00 42.09 362 PRO A C 1
ATOM 2949 O O . PRO A 1 362 ? -18.095 22.271 -9.052 1.00 42.09 362 PRO A O 1
#

Foldseek 3Di:
DPPVVLVVQLPDQWKKWKWFDDPDDDIDTPDINDDPDDDDPVNVPDDADWAWDADQFAIWIKGWDWDQDPNTIMIIIITHGAWTDHPDADPVRHGAGSVDRCCVVFKDWDPDDDPAFDADPVGHTHTGIDTPPPPPFDDDDPVVLVVLVVVVVVVVVVLVVVLVVCCVVVNLVVSLVSLLVVLVVVLVVCLVCVVSNSCVVDPQADQQFAQDDPQPGGNVSLLSVLVSLLVSLVSSCVRCVPPPDPPDPDDLVVLVVLLVVLLVCLLVLVLVLLLVLCRLPPRGPQDCPPVPPVSHDPVNVSSVVSNVSSVVSSVSSVVVSCVSNDVSVDPVVVVSVVCSVCVNVVVCVVCVVPPSNDPPPD

Secondary structure (DSSP, 8-state):
--HHHHHHHHT-SSEEEEEE--SSSPPPEEEES-SS----HHHHHSPSEEEEEEETTEEEEEEEEEEEETTEEEEEEEEEEEEE--SS-BTTB--EETTBTTGGGTEEEESS--SEEEE-TTS-EEEEEEE----S-PPPPHHHHHHHHHHHHHHHHHHHHHHHHHHHHH-HHHHHHHHHHHHHHHHHHHHH-TTTT-GGGSGGG-TTTB--SSS--SHHHHHHHHHHHHHHHHHHHHHHTT---------HHHHHHHHHHHHHHHHHHHHHHHHHHHHHHHSB-----SS-GGG--HHHHHHHHHHHHHHHHHHHHHHHHHHHHHHHHTT-HHHHHHHHHHHHHHHHHHTTTSTTT-----

pLDDT: mean 84.2, std 10.8, range [34.06, 97.62]

Radius of gyration: 32.21 Å; chains: 1; bounding box: 73×50×99 Å

Sequence (362 aa):
ESYGEFTKLIDKSFGFILYSNPEFGDRNMLFWNEQIITPTNELLAVKDGEYFRKLSNGWYYVIRKSLVIKQKKLLAFAMIPIESKFFIETAYLPEEFAFSHEAGKRVKISEKPTDFQVKTSSGATLFYLTKKEIGTVPYNNNLTIILRFCAVLFLLIFIQLLVEEIAGKKGAGMAIGLLAVILIGLRLLVYFFPLLLNLRQFEFFSPLIYGSNLIQKSLGDLFINVILFAWIIFYAWYKWQHKETYPVHFSKKIKWLIGILALCLLVCSTFILASLVRSLVADSKISFDVTNFFSLNKYTVAGFFILATLSLAYYYLSQLLFRLIFPLFGGRDFLIYFVVAIAGLGLLSLQSKASNVLFFMP